Protein AF-E7BB48-F1 (afdb_monomer)

Organism: NCBI:txid518825

pLDDT: mean 98.23, std 1.51, range [81.25, 98.94]

Mean predicted aligned error: 3.23 Å

Sequence (334 aa):
YEGGTAPADNAFGVDLAEQQGADTPAWYAPSMYNIVRQDGRDVHIVIKPDQECSVNSGLGSVRGARIAEMSYSRQRNTQLQRLTDPLVWRYGQLQPTSWDDALDLVARVTSAVIAEQGEDGLFVSAFDHGGAGGGYENTWGTGKLYFGAMKVKNIRIHNRPAYNSEVHGSRDMGVGELNNCYEDAQLADTIVAVGTNALETQTNYFLNHWVPNLRGTSLDKKKAEFGNEPVAQGRVVIVDPRRTVTINACEIEAGKDNVLHLALNSGTDLALFNAWFTYAAEKGWIDKTFIGASTKDFDKAVAANKVSIAEAAKITGLSEADIVKAVTWIAEPK

Structure (mmCIF, N/CA/C/O backbone):
data_AF-E7BB48-F1
#
_entry.id   AF-E7BB48-F1
#
loop_
_atom_site.group_PDB
_atom_site.id
_atom_site.type_symbol
_atom_site.label_atom_id
_atom_site.label_alt_id
_atom_site.label_comp_id
_atom_site.label_asym_id
_atom_site.label_entity_id
_atom_site.label_seq_id
_atom_site.pdbx_PDB_ins_code
_atom_site.Cartn_x
_atom_site.Cartn_y
_atom_site.Cartn_z
_atom_site.occupancy
_atom_site.B_iso_or_equiv
_atom_site.auth_seq_id
_atom_site.auth_comp_id
_atom_site.auth_asym_id
_atom_site.auth_atom_id
_atom_site.pdbx_PDB_model_num
ATOM 1 N N . TYR A 1 1 ? 23.044 15.788 -26.529 1.00 81.25 1 TYR A N 1
ATOM 2 C CA . TYR A 1 1 ? 22.751 17.216 -26.320 1.00 81.25 1 TYR A CA 1
ATOM 3 C C . TYR A 1 1 ? 22.540 17.413 -24.837 1.00 81.25 1 TYR A C 1
ATOM 5 O O . TYR A 1 1 ? 21.905 16.557 -24.232 1.00 81.25 1 TYR A O 1
ATOM 13 N N . GLU A 1 2 ? 23.094 18.478 -24.273 1.00 91.25 2 GLU A N 1
ATOM 14 C CA . GLU A 1 2 ? 22.955 18.837 -22.859 1.00 91.25 2 GLU A CA 1
ATOM 15 C C . GLU A 1 2 ? 22.418 20.270 -22.785 1.00 91.25 2 GLU A C 1
ATOM 17 O O . GLU A 1 2 ? 22.705 21.072 -23.676 1.00 91.25 2 GLU A O 1
ATOM 22 N N . GLY A 1 3 ? 21.592 20.559 -21.777 1.00 95.44 3 GLY A N 1
ATOM 23 C CA . GLY A 1 3 ? 21.113 21.916 -21.511 1.00 95.44 3 GLY A CA 1
ATOM 24 C C . GLY A 1 3 ? 22.201 22.800 -20.892 1.00 95.44 3 GLY A C 1
ATOM 25 O O . GLY A 1 3 ? 23.233 22.303 -20.443 1.00 95.44 3 GLY A O 1
ATOM 26 N N . GLY A 1 4 ? 21.960 24.108 -20.867 1.00 97.06 4 GLY A N 1
ATOM 27 C CA . GLY A 1 4 ? 22.834 25.116 -20.262 1.00 97.06 4 GLY A CA 1
ATOM 28 C C . GLY A 1 4 ? 22.316 25.626 -18.916 1.00 97.06 4 GLY A C 1
ATOM 29 O O . GLY A 1 4 ? 21.226 25.269 -18.471 1.00 97.06 4 GLY A O 1
ATOM 30 N N . THR A 1 5 ? 23.095 26.485 -18.256 1.00 98.25 5 THR A N 1
ATOM 31 C CA . THR A 1 5 ? 22.690 27.087 -16.974 1.00 98.25 5 THR A CA 1
ATOM 32 C C . THR A 1 5 ? 21.690 28.228 -17.137 1.00 98.25 5 THR A C 1
ATOM 34 O O . THR A 1 5 ? 20.894 28.458 -16.234 1.00 98.25 5 THR A O 1
ATOM 37 N N . ALA A 1 6 ? 21.702 28.928 -18.274 1.00 97.94 6 ALA A N 1
ATOM 38 C CA . ALA A 1 6 ? 20.804 30.050 -18.518 1.00 97.94 6 ALA A CA 1
ATOM 39 C C . ALA A 1 6 ? 19.336 29.586 -18.638 1.00 97.94 6 ALA A C 1
ATOM 41 O O . ALA A 1 6 ? 19.095 28.500 -19.172 1.00 97.94 6 ALA A O 1
ATOM 42 N N . PRO A 1 7 ? 18.350 30.416 -18.236 1.00 97.88 7 PRO A N 1
ATOM 43 C CA . PRO A 1 7 ? 16.925 30.068 -18.283 1.00 97.88 7 PRO A CA 1
ATOM 44 C C . PRO A 1 7 ? 16.430 29.531 -19.630 1.00 97.88 7 PRO A C 1
ATOM 46 O O . PRO A 1 7 ? 15.619 28.613 -19.669 1.00 97.88 7 PRO A O 1
ATOM 49 N N . ALA A 1 8 ? 16.926 30.081 -20.741 1.00 97.62 8 ALA A N 1
ATOM 50 C CA . ALA A 1 8 ? 16.511 29.677 -22.084 1.00 97.62 8 ALA A CA 1
ATOM 51 C C . ALA A 1 8 ? 17.054 28.301 -22.514 1.00 97.62 8 ALA A C 1
ATOM 53 O O . ALA A 1 8 ? 16.539 27.714 -23.464 1.00 97.62 8 ALA A O 1
ATOM 54 N N . ASP A 1 9 ? 18.068 27.783 -21.816 1.00 97.62 9 ASP A N 1
ATOM 55 C CA . ASP A 1 9 ? 18.830 26.602 -22.225 1.00 97.62 9 ASP A CA 1
ATOM 56 C C . ASP A 1 9 ? 18.511 25.358 -21.379 1.00 97.62 9 ASP A C 1
ATOM 58 O O . ASP A 1 9 ? 19.172 24.327 -21.525 1.00 97.62 9 ASP A O 1
ATOM 62 N N . ASN A 1 10 ? 17.515 25.419 -20.487 1.00 97.88 10 ASN A N 1
ATOM 63 C CA . ASN A 1 10 ? 17.120 24.290 -19.646 1.00 97.88 10 ASN A CA 1
ATOM 64 C C . ASN A 1 10 ? 15.600 24.111 -19.541 1.00 97.88 10 ASN A C 1
ATOM 66 O O . ASN A 1 10 ? 14.815 25.025 -19.770 1.00 97.88 10 ASN A O 1
ATOM 70 N N . ALA A 1 11 ? 15.186 22.899 -19.163 1.00 95.69 11 ALA A N 1
ATOM 71 C CA . ALA A 1 11 ? 13.777 22.510 -19.097 1.00 95.69 11 ALA A CA 1
ATOM 72 C C . ALA A 1 11 ? 12.983 23.189 -17.966 1.00 95.69 11 ALA A C 1
ATOM 74 O O . ALA A 1 11 ? 11.759 23.088 -17.948 1.00 95.69 11 ALA A O 1
ATOM 75 N N . PHE A 1 12 ? 13.657 23.841 -17.016 1.00 96.81 12 PHE A N 1
ATOM 76 C CA . PHE A 1 12 ? 13.014 24.491 -15.875 1.00 96.81 12 PHE A CA 1
ATOM 77 C C . PHE A 1 12 ? 12.715 25.970 -16.132 1.00 96.81 12 PHE A C 1
ATOM 79 O O . PHE A 1 12 ? 11.879 26.537 -15.436 1.00 96.81 12 PHE A O 1
ATOM 86 N N . GLY A 1 13 ? 13.382 26.600 -17.106 1.00 97.38 13 GLY A N 1
ATOM 87 C CA . GLY A 1 13 ? 13.204 28.024 -17.383 1.00 97.38 13 GLY A CA 1
ATOM 88 C C . GLY A 1 13 ? 13.791 28.946 -16.307 1.00 97.38 13 GLY A C 1
ATOM 89 O O . GLY A 1 13 ? 13.300 30.061 -16.145 1.00 97.38 13 GLY A O 1
ATOM 90 N N . VAL A 1 14 ? 14.805 28.499 -15.553 1.00 97.81 14 VAL A N 1
ATOM 91 C CA . VAL A 1 14 ? 15.428 29.261 -14.446 1.00 97.81 14 VAL A CA 1
ATOM 92 C C . VAL A 1 14 ? 16.948 29.347 -14.588 1.00 97.81 14 VAL A C 1
ATOM 94 O O . VAL A 1 14 ? 17.536 28.585 -15.354 1.00 97.81 14 VAL A O 1
ATOM 97 N N . ASP A 1 15 ? 17.597 30.252 -13.851 1.00 98.00 15 ASP A N 1
ATOM 98 C CA . ASP A 1 15 ? 19.061 30.318 -13.801 1.00 98.00 15 ASP A CA 1
ATOM 99 C C . ASP A 1 15 ? 19.617 29.242 -12.853 1.00 98.00 15 ASP A C 1
ATOM 101 O O . ASP A 1 15 ? 19.467 29.318 -11.633 1.00 98.00 15 ASP A O 1
ATOM 105 N N . LEU A 1 16 ? 20.251 28.219 -13.428 1.00 98.38 16 LEU A N 1
ATOM 106 C CA . LEU A 1 16 ? 20.860 27.111 -12.688 1.00 98.38 16 LEU A CA 1
ATOM 107 C C . LEU A 1 16 ? 22.277 27.431 -12.183 1.00 98.38 16 LEU A C 1
ATOM 109 O O . LEU A 1 16 ? 22.878 26.589 -11.515 1.00 98.38 16 LEU A O 1
ATOM 113 N N . ALA A 1 17 ? 22.831 28.609 -12.496 1.00 98.00 17 ALA A N 1
ATOM 114 C CA . ALA A 1 17 ? 24.076 29.083 -11.888 1.00 98.00 17 ALA A CA 1
ATOM 115 C C . ALA A 1 17 ? 23.859 29.620 -10.461 1.00 98.00 17 ALA A C 1
ATOM 117 O O . ALA A 1 17 ? 24.821 29.754 -9.700 1.00 98.00 17 ALA A O 1
ATOM 118 N N . GLU A 1 18 ? 22.610 29.898 -10.083 1.00 98.00 18 GLU A N 1
ATOM 119 C CA . GLU A 1 18 ? 22.239 30.339 -8.743 1.00 98.00 18 GLU A CA 1
ATOM 120 C C . GLU A 1 18 ? 21.850 29.161 -7.839 1.00 98.00 18 GLU A C 1
ATOM 122 O O . GLU A 1 18 ? 21.265 28.160 -8.267 1.00 98.00 18 GLU A O 1
ATOM 127 N N . GLN A 1 19 ? 22.154 29.287 -6.545 1.00 98.00 19 GLN A N 1
ATOM 128 C CA . GLN A 1 19 ? 21.713 28.318 -5.546 1.00 98.00 19 GLN A CA 1
ATOM 129 C C . GLN A 1 19 ? 20.185 28.338 -5.444 1.00 98.00 19 GLN A C 1
ATOM 131 O O . GLN A 1 19 ? 19.578 29.370 -5.170 1.00 98.00 19 GLN A O 1
ATOM 136 N N . GLN A 1 20 ? 19.573 27.167 -5.592 1.00 97.88 20 GLN A N 1
ATOM 137 C CA . GLN A 1 20 ? 18.125 27.022 -5.513 1.00 97.88 20 GLN A CA 1
ATOM 138 C C . GLN A 1 20 ? 17.643 26.962 -4.054 1.00 97.88 20 GLN A C 1
ATOM 140 O O . GLN A 1 20 ? 18.353 26.458 -3.175 1.00 97.88 20 GLN A O 1
ATOM 145 N N . GLY A 1 21 ? 16.430 27.464 -3.807 1.00 97.31 21 GLY A N 1
ATOM 146 C CA . GLY A 1 21 ? 15.764 27.396 -2.502 1.00 97.31 21 GLY A CA 1
ATOM 147 C C . GLY A 1 21 ? 15.277 25.989 -2.132 1.00 97.31 21 GLY A C 1
ATOM 148 O O . GLY A 1 21 ? 15.364 25.052 -2.928 1.00 97.31 21 GLY A O 1
ATOM 149 N N . ALA A 1 22 ? 14.750 25.844 -0.912 1.00 97.25 22 ALA A N 1
ATOM 150 C CA . ALA A 1 22 ? 14.134 24.594 -0.462 1.00 97.25 22 ALA A CA 1
ATOM 151 C C . ALA A 1 22 ? 12.954 24.191 -1.366 1.00 97.25 22 ALA A C 1
ATOM 153 O O . ALA A 1 22 ? 12.264 25.054 -1.907 1.00 97.25 22 ALA A O 1
ATOM 154 N N . ASP A 1 23 ? 12.758 22.881 -1.535 1.00 94.38 23 ASP A N 1
ATOM 155 C CA . ASP A 1 23 ? 11.678 22.270 -2.327 1.00 94.38 23 ASP A CA 1
ATOM 156 C C . ASP A 1 23 ? 11.597 22.722 -3.800 1.00 94.38 23 ASP A C 1
ATOM 158 O O . ASP A 1 23 ? 10.562 22.587 -4.455 1.00 94.38 23 ASP A O 1
ATOM 162 N N . THR A 1 24 ? 12.708 23.219 -4.362 1.00 96.44 24 THR A N 1
ATOM 163 C CA . THR A 1 24 ? 12.751 23.665 -5.760 1.00 96.44 24 THR A CA 1
ATOM 164 C C . THR A 1 24 ? 12.388 22.541 -6.750 1.00 96.44 24 THR A C 1
ATOM 166 O O . THR A 1 24 ? 12.881 21.413 -6.641 1.00 96.44 24 THR A O 1
ATOM 169 N N . PRO A 1 25 ? 11.574 22.821 -7.786 1.00 95.62 25 PRO A N 1
ATOM 170 C CA . PRO A 1 25 ? 11.396 21.897 -8.902 1.00 95.62 25 PRO A CA 1
ATOM 171 C C . PRO A 1 25 ? 12.619 21.820 -9.826 1.00 95.62 25 PRO A C 1
ATOM 173 O O . PRO A 1 25 ? 12.736 20.846 -10.571 1.00 95.62 25 PRO A O 1
ATOM 176 N N . ALA A 1 26 ? 13.508 22.818 -9.788 1.00 97.50 26 ALA A N 1
ATOM 177 C CA . ALA A 1 26 ? 14.650 22.980 -10.687 1.00 97.50 26 ALA A CA 1
ATOM 178 C C . ALA A 1 26 ? 15.916 22.257 -10.194 1.00 97.50 26 ALA A C 1
ATOM 180 O O . ALA A 1 26 ? 17.037 22.745 -10.330 1.00 97.50 26 ALA A O 1
ATOM 181 N N . TRP A 1 27 ? 15.739 21.085 -9.587 1.00 98.06 27 TRP A N 1
ATOM 182 C CA . TRP A 1 27 ? 16.828 20.248 -9.099 1.00 98.06 27 TRP A CA 1
ATOM 183 C C . TRP A 1 27 ? 16.453 18.766 -9.159 1.00 98.06 27 TRP A C 1
ATOM 185 O O . TRP A 1 27 ? 15.278 18.390 -9.144 1.00 98.06 27 TRP A O 1
ATOM 195 N N . TYR A 1 28 ? 17.467 17.907 -9.219 1.00 98.38 28 TYR A N 1
ATOM 196 C CA . TYR A 1 28 ? 17.318 16.464 -9.083 1.00 98.38 28 TYR A CA 1
ATOM 197 C C . TYR A 1 28 ? 18.569 15.849 -8.451 1.00 98.38 28 TYR A C 1
ATOM 199 O O . TYR A 1 28 ? 19.694 16.295 -8.679 1.00 98.38 28 TYR A O 1
ATOM 207 N N . ALA A 1 29 ? 18.373 14.787 -7.670 1.00 98.50 29 ALA A N 1
ATOM 208 C CA . ALA A 1 29 ? 19.473 14.034 -7.078 1.00 98.50 29 ALA A CA 1
ATOM 209 C C . ALA A 1 29 ? 20.194 13.179 -8.140 1.00 98.50 29 ALA A C 1
ATOM 211 O O . ALA A 1 29 ? 19.564 12.765 -9.118 1.00 98.50 29 ALA A O 1
ATOM 212 N N . PRO A 1 30 ? 21.469 12.794 -7.935 1.00 98.75 30 PRO A N 1
ATOM 213 C CA . PRO A 1 30 ? 22.171 11.892 -8.853 1.00 98.75 30 PRO A CA 1
ATOM 214 C C . PRO A 1 30 ? 21.434 10.569 -9.124 1.00 98.75 30 PRO A C 1
ATOM 216 O O . PRO A 1 30 ? 21.471 10.069 -10.247 1.00 98.75 30 PRO A O 1
ATOM 219 N N . SER A 1 31 ? 20.711 10.035 -8.132 1.00 98.81 31 SER A N 1
ATOM 220 C CA . SER A 1 31 ? 19.924 8.799 -8.256 1.00 98.81 31 SER A CA 1
ATOM 221 C C . SER A 1 31 ? 18.728 8.920 -9.213 1.00 98.81 31 SER A C 1
ATOM 223 O O . SER A 1 31 ? 18.195 7.914 -9.689 1.00 98.81 31 SER A O 1
ATOM 225 N N . MET A 1 32 ? 18.302 10.152 -9.507 1.00 98.81 32 MET A N 1
ATOM 226 C CA . MET A 1 32 ? 17.227 10.463 -10.448 1.00 98.81 32 MET A CA 1
ATOM 227 C C . MET A 1 32 ? 17.726 10.553 -11.893 1.00 98.81 32 MET A C 1
ATOM 229 O O . MET A 1 32 ? 16.900 10.684 -12.788 1.00 98.81 32 MET A O 1
ATOM 233 N N . TYR A 1 33 ? 19.035 10.439 -12.144 1.00 98.81 33 TYR A N 1
ATOM 234 C CA . TYR A 1 33 ? 19.633 10.510 -13.477 1.00 98.81 33 TYR A CA 1
ATOM 235 C C . TYR A 1 33 ? 20.234 9.173 -13.935 1.00 98.81 33 TYR A C 1
ATOM 237 O O . TYR A 1 33 ? 20.907 8.471 -13.171 1.00 98.81 33 TYR A O 1
ATOM 245 N N . ASN A 1 34 ? 20.058 8.839 -15.219 1.00 98.75 34 ASN A N 1
ATOM 246 C CA . ASN A 1 34 ? 20.782 7.742 -15.863 1.00 98.75 34 ASN A CA 1
ATOM 247 C C . ASN A 1 34 ? 20.927 7.914 -17.387 1.00 98.75 34 ASN A C 1
ATOM 249 O O . ASN A 1 34 ? 20.405 8.861 -17.965 1.00 98.75 34 ASN A O 1
ATOM 253 N N . ILE A 1 35 ? 21.636 6.986 -18.039 1.00 98.56 35 ILE A N 1
ATOM 254 C CA . ILE A 1 35 ? 21.669 6.842 -19.501 1.00 98.56 35 ILE A CA 1
ATOM 255 C C . ILE A 1 35 ? 21.059 5.488 -19.849 1.00 98.56 35 ILE A C 1
ATOM 257 O O . ILE A 1 35 ? 21.556 4.463 -19.384 1.00 98.56 35 ILE A O 1
ATOM 261 N N . VAL A 1 36 ? 20.001 5.464 -20.651 1.00 98.50 36 VAL A N 1
ATOM 262 C CA . VAL A 1 36 ? 19.269 4.237 -21.011 1.00 98.50 36 VAL A CA 1
ATOM 263 C C . VAL A 1 36 ? 19.102 4.120 -22.521 1.00 98.50 36 VAL A C 1
ATOM 265 O O . VAL A 1 36 ? 19.367 5.065 -23.260 1.00 98.50 36 VAL A O 1
ATOM 268 N N . ARG A 1 37 ? 18.652 2.953 -22.990 1.00 98.00 37 ARG A N 1
ATOM 269 C CA . ARG A 1 37 ? 18.300 2.743 -24.397 1.00 98.00 37 ARG A CA 1
ATOM 270 C C . ARG A 1 37 ? 16.855 3.164 -24.657 1.00 98.00 37 ARG A C 1
ATOM 272 O O . ARG A 1 37 ? 15.949 2.645 -24.013 1.00 98.00 37 ARG A O 1
ATOM 279 N N . GLN A 1 38 ? 16.651 4.023 -25.647 1.00 98.00 38 GLN A N 1
ATOM 280 C CA . GLN A 1 38 ? 15.345 4.365 -26.210 1.00 98.00 38 GLN A CA 1
ATOM 281 C C . GLN A 1 38 ? 15.459 4.333 -27.736 1.00 98.00 38 GLN A C 1
ATOM 283 O O . GLN A 1 38 ? 16.380 4.925 -28.298 1.00 98.00 38 GLN A O 1
ATOM 288 N N . ASP A 1 39 ? 14.585 3.575 -28.400 1.00 97.31 39 ASP A N 1
ATOM 289 C CA . ASP A 1 39 ? 14.567 3.410 -29.864 1.00 97.31 39 ASP A CA 1
ATOM 290 C C . ASP A 1 39 ? 15.949 3.091 -30.467 1.00 97.31 39 ASP A C 1
ATOM 292 O O . ASP A 1 39 ? 16.391 3.654 -31.469 1.00 97.31 39 ASP A O 1
ATOM 296 N N . GLY A 1 40 ? 16.680 2.194 -29.795 1.00 96.06 40 GLY A N 1
ATOM 297 C CA . GLY A 1 40 ? 18.015 1.745 -30.196 1.00 96.06 40 GLY A CA 1
ATOM 298 C C . GLY A 1 40 ? 19.153 2.727 -29.900 1.00 96.06 40 GLY A C 1
ATOM 299 O O . GLY A 1 40 ? 20.312 2.372 -30.114 1.00 96.06 40 GLY A O 1
ATOM 300 N N . ARG A 1 41 ? 18.877 3.919 -29.366 1.00 97.69 41 ARG A N 1
ATOM 301 C CA . ARG A 1 41 ? 19.873 4.957 -29.059 1.00 97.69 41 ARG A CA 1
ATOM 302 C C . ARG A 1 41 ? 20.071 5.112 -27.562 1.00 97.69 41 ARG A C 1
ATOM 304 O O . ARG A 1 41 ? 19.169 4.830 -26.781 1.00 97.69 41 ARG A O 1
ATOM 311 N N . ASP A 1 42 ? 21.253 5.567 -27.176 1.00 98.25 42 ASP A N 1
ATOM 312 C CA . ASP A 1 42 ? 21.519 5.956 -25.797 1.00 98.25 42 ASP A CA 1
ATOM 313 C C . ASP A 1 42 ? 20.979 7.363 -25.552 1.00 98.25 42 ASP A C 1
ATOM 315 O O . ASP A 1 42 ? 21.290 8.291 -26.301 1.00 98.25 42 ASP A O 1
ATOM 319 N N . VAL A 1 43 ? 20.160 7.509 -24.515 1.00 98.19 43 VAL A N 1
ATOM 320 C CA . VAL A 1 43 ? 19.540 8.774 -24.126 1.00 98.19 43 VAL A CA 1
ATOM 321 C C . VAL A 1 43 ? 19.766 9.036 -22.646 1.00 98.19 43 VAL A C 1
ATOM 323 O O . VAL A 1 43 ? 19.729 8.124 -21.818 1.00 98.19 43 VAL A O 1
ATOM 326 N N . HIS A 1 44 ? 19.994 10.300 -22.316 1.00 98.38 44 HIS A N 1
ATOM 327 C CA . HIS A 1 44 ? 19.987 10.769 -20.940 1.00 98.38 44 HIS A CA 1
ATOM 328 C C . HIS A 1 44 ? 18.543 10.790 -20.441 1.00 98.38 44 HIS A C 1
ATOM 330 O O . HIS A 1 44 ? 17.652 11.256 -21.150 1.00 98.38 44 HIS A O 1
ATOM 336 N N . ILE A 1 45 ? 18.314 10.308 -19.225 1.00 98.19 45 ILE A N 1
ATOM 337 C CA . ILE A 1 45 ? 17.012 10.372 -18.567 1.00 98.19 45 ILE A CA 1
ATOM 338 C C . ILE A 1 45 ? 17.148 10.998 -17.189 1.00 98.19 45 ILE A C 1
ATOM 340 O O . ILE A 1 45 ? 18.109 10.734 -16.464 1.00 98.19 45 ILE A O 1
ATOM 344 N N . VAL A 1 46 ? 16.143 11.788 -16.823 1.00 98.56 46 VAL A N 1
ATOM 345 C CA . VAL A 1 46 ? 15.901 12.224 -15.451 1.00 98.56 46 VAL A CA 1
ATOM 346 C C . VAL A 1 46 ? 14.485 11.801 -15.080 1.00 98.56 46 VAL A C 1
ATOM 348 O O . VAL A 1 46 ? 13.532 12.164 -15.764 1.00 98.56 46 VAL A O 1
ATOM 351 N N . ILE A 1 47 ? 14.345 11.024 -14.008 1.00 98.69 47 ILE A N 1
ATOM 352 C CA . ILE A 1 47 ? 13.051 10.626 -13.444 1.00 98.69 47 ILE A CA 1
ATOM 353 C C . ILE A 1 47 ? 12.897 11.360 -12.118 1.00 98.69 47 ILE A C 1
ATOM 355 O O . ILE A 1 47 ? 13.447 10.939 -11.100 1.00 98.69 47 ILE A O 1
ATOM 359 N N . LYS A 1 48 ? 12.168 12.477 -12.147 1.00 98.06 48 LYS A N 1
ATOM 360 C CA . LYS A 1 48 ? 11.934 13.345 -10.989 1.00 98.06 48 LYS A CA 1
ATOM 361 C C . LYS A 1 48 ? 10.462 13.319 -10.565 1.00 98.06 48 LYS A C 1
ATOM 363 O O . LYS A 1 48 ? 9.603 13.100 -11.419 1.00 98.06 48 LYS A O 1
ATOM 368 N N . PRO A 1 49 ? 10.156 13.557 -9.280 1.00 98.38 49 PRO A N 1
ATOM 369 C CA . PRO A 1 49 ? 8.777 13.708 -8.841 1.00 98.38 49 PRO A CA 1
ATOM 370 C C . PRO A 1 49 ? 8.124 14.940 -9.481 1.00 98.38 49 PRO A C 1
ATOM 372 O O . PRO A 1 49 ? 8.784 15.954 -9.755 1.00 98.38 49 PRO A O 1
ATOM 375 N N . ASP A 1 50 ? 6.822 14.814 -9.715 1.00 98.44 50 ASP A N 1
ATOM 376 C CA . ASP A 1 50 ? 5.955 15.866 -10.234 1.00 98.44 50 ASP A CA 1
ATOM 377 C C . ASP A 1 50 ? 5.394 16.707 -9.079 1.00 98.44 50 ASP A C 1
ATOM 379 O O . ASP A 1 50 ? 4.910 16.144 -8.092 1.00 98.44 50 ASP A O 1
ATOM 383 N N . GLN A 1 51 ? 5.493 18.032 -9.207 1.00 97.06 51 GLN A N 1
ATOM 384 C CA . GLN A 1 51 ? 4.986 19.003 -8.231 1.00 97.06 51 GLN A CA 1
ATOM 385 C C . GLN A 1 51 ? 3.463 19.123 -8.284 1.00 97.06 51 GLN A C 1
ATOM 387 O O . GLN A 1 51 ? 2.831 19.303 -7.250 1.00 97.06 51 GLN A O 1
ATOM 392 N N . GLU A 1 52 ? 2.873 18.950 -9.468 1.00 97.88 52 GLU A N 1
ATOM 393 C CA . GLU A 1 52 ? 1.436 19.143 -9.687 1.00 97.88 52 GLU A CA 1
ATOM 394 C C . GLU A 1 52 ? 0.618 17.888 -9.341 1.00 97.88 52 GLU A C 1
ATOM 396 O O . GLU A 1 52 ? -0.613 17.909 -9.309 1.00 97.88 52 GLU A O 1
ATOM 401 N N . CYS A 1 53 ? 1.289 16.766 -9.064 1.00 98.56 53 CYS A N 1
ATOM 402 C CA . CYS A 1 53 ? 0.622 15.527 -8.697 1.00 98.56 53 CYS A CA 1
ATOM 403 C C . CYS A 1 53 ? 0.101 15.597 -7.256 1.00 98.56 53 CYS A C 1
ATOM 405 O O . CYS A 1 53 ? 0.874 15.580 -6.299 1.00 98.56 53 CYS A O 1
ATOM 407 N N . SER A 1 54 ? -1.223 15.576 -7.094 1.00 98.44 54 SER A N 1
ATOM 408 C CA . SER A 1 54 ? -1.907 15.695 -5.797 1.00 98.44 54 SER A CA 1
ATOM 409 C C . SER A 1 54 ? -1.574 14.596 -4.780 1.00 98.44 54 SER A C 1
ATOM 411 O O . SER A 1 54 ? -1.804 14.776 -3.586 1.00 98.44 54 SER A O 1
ATOM 413 N N . VAL A 1 55 ? -1.027 13.462 -5.228 1.00 98.62 55 VAL A N 1
ATOM 414 C CA . VAL A 1 55 ? -0.650 12.332 -4.362 1.00 98.62 55 VAL A CA 1
ATOM 415 C C . VAL A 1 55 ? 0.617 12.636 -3.563 1.00 98.62 55 VAL A C 1
ATOM 417 O O . VAL A 1 55 ? 0.736 12.247 -2.403 1.00 98.62 55 VAL A O 1
ATOM 420 N N . ASN A 1 56 ? 1.599 13.291 -4.181 1.00 98.50 56 ASN A N 1
ATOM 421 C CA . ASN A 1 56 ? 2.915 13.473 -3.577 1.00 98.50 56 ASN A CA 1
ATOM 422 C C . ASN A 1 56 ? 3.384 14.925 -3.527 1.00 98.50 56 ASN A C 1
ATOM 424 O O . ASN A 1 56 ? 4.343 15.166 -2.805 1.00 98.50 56 ASN A O 1
ATOM 428 N N . SER A 1 57 ? 2.771 15.851 -4.266 1.00 98.31 57 SER A N 1
ATOM 429 C CA . SER A 1 57 ? 3.110 17.281 -4.274 1.00 98.31 57 SER A CA 1
ATOM 430 C C . SER A 1 57 ? 4.624 17.520 -4.379 1.00 98.31 57 SER A C 1
ATOM 432 O O . SER A 1 57 ? 5.230 18.162 -3.526 1.00 98.31 57 SER A O 1
ATOM 434 N N . GLY A 1 58 ? 5.282 16.867 -5.343 1.00 98.25 58 GLY A N 1
ATOM 435 C CA . GLY A 1 58 ? 6.734 16.961 -5.534 1.00 98.25 58 GLY A CA 1
ATOM 436 C C . GLY A 1 58 ? 7.596 16.076 -4.632 1.00 98.25 58 GLY A C 1
ATOM 437 O O . GLY A 1 58 ? 8.788 15.924 -4.896 1.00 98.25 58 GLY A O 1
ATOM 438 N N . LEU A 1 59 ? 7.036 15.408 -3.621 1.00 98.69 59 LEU A N 1
ATOM 439 C CA . LEU A 1 59 ? 7.804 14.501 -2.767 1.00 98.69 59 LEU A CA 1
ATOM 440 C C . LEU A 1 59 ? 8.244 13.251 -3.538 1.00 98.69 59 LEU A C 1
ATOM 442 O O . LEU A 1 59 ? 7.446 12.587 -4.201 1.00 98.69 59 LEU A O 1
ATOM 446 N N . GLY A 1 60 ? 9.503 12.853 -3.365 1.00 98.50 60 GLY A N 1
ATOM 447 C CA . GLY A 1 60 ? 10.043 11.580 -3.841 1.00 98.50 60 GLY A CA 1
ATOM 448 C C . GLY A 1 60 ? 10.594 10.762 -2.678 1.00 98.50 60 GLY A C 1
ATOM 449 O O . GLY A 1 60 ? 11.590 11.147 -2.074 1.00 98.50 60 GLY A O 1
ATOM 450 N N . SER A 1 61 ? 9.984 9.613 -2.365 1.00 98.75 61 SER A N 1
ATOM 451 C CA . SER A 1 61 ? 10.552 8.715 -1.346 1.00 98.75 61 SER A CA 1
ATOM 452 C C . SER A 1 61 ? 11.922 8.179 -1.780 1.00 98.75 61 SER A C 1
ATOM 454 O O . SER A 1 61 ? 12.202 8.091 -2.977 1.00 98.75 61 SER A O 1
ATOM 456 N N . VAL A 1 62 ? 12.732 7.688 -0.835 1.00 98.62 62 VAL A N 1
ATOM 457 C CA . VAL A 1 62 ? 14.048 7.073 -1.124 1.00 98.62 62 VAL A CA 1
ATOM 458 C C . VAL A 1 62 ? 13.986 5.926 -2.149 1.00 98.62 62 VAL A C 1
ATOM 460 O O . VAL A 1 62 ? 14.968 5.625 -2.820 1.00 98.62 62 VAL A O 1
ATOM 463 N N . ARG A 1 63 ? 12.821 5.284 -2.302 1.00 98.69 63 ARG A N 1
ATOM 464 C CA . ARG A 1 63 ? 12.582 4.226 -3.295 1.00 98.69 63 ARG A CA 1
ATOM 465 C C . ARG A 1 63 ? 12.253 4.793 -4.675 1.00 98.69 63 ARG A C 1
ATOM 467 O O . ARG A 1 63 ? 12.794 4.313 -5.663 1.00 98.69 63 ARG A O 1
ATOM 474 N N . GLY A 1 64 ? 11.375 5.797 -4.736 1.00 98.44 64 GLY A N 1
ATOM 475 C CA . GLY A 1 64 ? 10.948 6.421 -5.994 1.00 98.44 64 GLY A CA 1
ATOM 476 C C . GLY A 1 64 ? 12.034 7.308 -6.608 1.00 98.44 64 GLY A C 1
ATOM 477 O O . GLY A 1 64 ? 12.277 7.255 -7.808 1.00 98.44 64 GLY A O 1
ATOM 478 N N . ALA A 1 65 ? 12.773 8.043 -5.776 1.00 98.62 65 ALA A N 1
ATOM 479 C CA . ALA A 1 65 ? 13.844 8.953 -6.188 1.00 98.62 65 ALA A CA 1
ATOM 480 C C . ALA A 1 65 ? 15.084 8.259 -6.792 1.00 98.62 65 ALA A C 1
ATOM 482 O O . ALA A 1 65 ? 16.033 8.931 -7.193 1.00 98.62 65 ALA A O 1
ATOM 483 N N . ARG A 1 66 ? 15.101 6.922 -6.853 1.00 98.69 66 ARG A N 1
ATOM 484 C CA . ARG A 1 66 ? 16.190 6.125 -7.439 1.00 98.69 66 ARG A CA 1
ATOM 485 C C . ARG A 1 66 ? 15.753 5.248 -8.612 1.00 98.69 66 ARG A C 1
ATOM 487 O O . ARG A 1 66 ? 16.491 4.351 -9.001 1.00 98.69 66 ARG A O 1
ATOM 494 N N . ILE A 1 67 ? 14.565 5.469 -9.186 1.00 98.81 67 ILE A N 1
ATOM 495 C CA . ILE A 1 67 ? 14.087 4.680 -10.339 1.00 98.81 67 ILE A CA 1
ATOM 496 C C . ILE A 1 67 ? 15.072 4.774 -11.516 1.00 98.81 67 ILE A C 1
ATOM 498 O O . ILE A 1 67 ? 15.366 3.759 -12.149 1.00 98.81 67 ILE A O 1
ATOM 502 N N . ALA A 1 68 ? 15.630 5.959 -11.787 1.00 98.81 68 ALA A N 1
ATOM 503 C CA . ALA A 1 68 ? 16.596 6.125 -12.870 1.00 98.81 68 ALA A CA 1
ATOM 504 C C . ALA A 1 68 ? 17.890 5.342 -12.602 1.00 98.81 68 ALA A C 1
ATOM 506 O O . ALA A 1 68 ? 18.308 4.556 -13.447 1.00 98.81 68 ALA A O 1
ATOM 507 N N . GLU A 1 69 ? 18.495 5.475 -11.420 1.00 98.75 69 GLU A N 1
ATOM 508 C CA . GLU A 1 69 ? 19.682 4.698 -11.027 1.00 98.75 69 GLU A CA 1
ATOM 509 C C . GLU A 1 69 ? 19.436 3.179 -11.052 1.00 98.75 69 GLU A C 1
ATOM 511 O O . GLU A 1 69 ? 20.304 2.406 -11.456 1.00 98.75 69 GLU A O 1
ATOM 516 N N . MET A 1 70 ? 18.224 2.747 -10.700 1.00 98.62 70 MET A N 1
ATOM 517 C CA . MET A 1 70 ? 17.793 1.347 -10.753 1.00 98.62 70 MET A CA 1
ATOM 518 C C . MET A 1 70 ? 17.315 0.903 -12.147 1.00 98.62 70 MET A C 1
ATOM 520 O O . MET A 1 70 ? 16.806 -0.208 -12.304 1.00 98.62 70 MET A O 1
ATOM 524 N N . SER A 1 71 ? 17.485 1.732 -13.176 1.00 98.75 71 SER A N 1
ATOM 525 C CA . SER A 1 71 ? 17.242 1.350 -14.569 1.00 98.75 71 SER A CA 1
ATOM 526 C C . SER A 1 71 ? 18.472 0.670 -15.181 1.00 98.75 71 SER A C 1
ATOM 528 O O . SER A 1 71 ? 19.609 0.875 -14.750 1.00 98.75 71 SER A O 1
ATOM 530 N N . TYR A 1 72 ? 18.250 -0.167 -16.197 1.00 98.56 72 TYR A N 1
ATOM 531 C CA . TYR A 1 72 ? 19.325 -0.858 -16.913 1.00 98.56 72 TYR A CA 1
ATOM 532 C C . TYR A 1 72 ? 20.187 0.128 -17.708 1.00 98.56 72 TYR A C 1
ATOM 534 O O . TYR A 1 72 ? 19.664 0.831 -18.573 1.00 98.56 72 TYR A O 1
ATOM 542 N N . SER A 1 73 ? 21.500 0.132 -17.476 1.00 98.62 73 SER A N 1
ATOM 543 C CA . SER A 1 73 ? 22.448 0.916 -18.272 1.00 98.62 73 SER A CA 1
ATOM 544 C C . SER A 1 73 ? 23.757 0.165 -18.468 1.00 98.62 73 SER A C 1
ATOM 546 O O . SER A 1 73 ? 24.421 -0.191 -17.496 1.00 98.62 73 SER A O 1
ATOM 548 N N . ARG A 1 74 ? 24.182 -0.015 -19.724 1.00 97.56 74 ARG A N 1
ATOM 549 C CA . ARG A 1 74 ? 25.545 -0.487 -20.029 1.00 97.56 74 ARG A CA 1
ATOM 550 C C . ARG A 1 74 ? 26.559 0.652 -19.959 1.00 97.56 74 ARG A C 1
ATOM 552 O O . ARG A 1 74 ? 27.693 0.447 -19.559 1.00 97.56 74 ARG A O 1
ATOM 559 N N . GLN A 1 75 ? 26.133 1.861 -20.303 1.00 98.06 75 GLN A N 1
ATOM 560 C CA . GLN A 1 75 ? 26.950 3.069 -20.353 1.00 98.06 75 GLN A CA 1
ATOM 561 C C . GLN A 1 75 ? 27.365 3.502 -18.950 1.00 98.06 75 GLN A C 1
ATOM 563 O O . GLN A 1 75 ? 28.483 3.966 -18.752 1.00 98.06 75 GLN A O 1
ATOM 568 N N . ARG A 1 76 ? 26.468 3.322 -17.974 1.00 98.06 76 ARG A N 1
ATOM 569 C CA . ARG A 1 76 ? 26.709 3.642 -16.562 1.00 98.06 76 ARG A CA 1
ATOM 570 C C . ARG A 1 76 ? 26.832 2.411 -15.663 1.00 98.06 76 ARG A C 1
ATOM 572 O O . ARG A 1 76 ? 26.956 2.566 -14.455 1.00 98.06 76 ARG A O 1
ATOM 579 N N . ASN A 1 77 ? 26.838 1.207 -16.239 1.00 98.50 77 ASN A N 1
ATOM 580 C CA . ASN A 1 77 ? 26.976 -0.074 -15.533 1.00 98.50 77 ASN A CA 1
ATOM 581 C C . ASN A 1 77 ? 25.962 -0.293 -14.390 1.00 98.50 77 ASN A C 1
ATOM 583 O O . ASN A 1 77 ? 26.285 -0.901 -13.371 1.00 98.50 77 ASN A O 1
ATOM 587 N N . THR A 1 78 ? 24.721 0.173 -14.550 1.00 98.69 78 THR A N 1
ATOM 588 C CA . THR A 1 78 ? 23.658 -0.017 -13.552 1.00 98.69 78 THR A CA 1
ATOM 589 C C . THR A 1 78 ? 22.782 -1.221 -13.895 1.00 98.69 78 THR A C 1
ATOM 591 O O . THR A 1 78 ? 22.369 -1.414 -15.040 1.00 98.69 78 THR A O 1
ATOM 594 N N . GLN A 1 79 ? 22.472 -2.034 -12.880 1.00 98.62 79 GLN A N 1
ATOM 595 C CA . GLN A 1 79 ? 21.582 -3.202 -12.977 1.00 98.62 79 GLN A CA 1
ATOM 596 C C . GLN A 1 79 ? 21.967 -4.234 -14.053 1.00 98.62 79 GLN A C 1
ATOM 598 O O . GLN A 1 79 ? 21.095 -4.841 -14.677 1.00 98.62 79 GLN A O 1
ATOM 603 N N . LEU A 1 80 ? 23.268 -4.491 -14.239 1.00 98.50 80 LEU A N 1
ATOM 604 C CA . LEU A 1 80 ? 23.770 -5.484 -15.207 1.00 98.50 80 LEU A CA 1
ATOM 605 C C . LEU A 1 80 ? 23.306 -6.925 -14.926 1.00 98.50 80 LEU A C 1
ATOM 607 O O . LEU A 1 80 ? 23.376 -7.770 -15.807 1.00 98.50 80 LEU A O 1
ATOM 611 N N . GLN A 1 81 ? 22.783 -7.182 -13.726 1.00 98.56 81 GLN A N 1
ATOM 612 C CA . GLN A 1 81 ? 22.148 -8.442 -13.333 1.00 98.56 81 GLN A CA 1
ATOM 613 C C . GLN A 1 81 ? 20.798 -8.720 -14.019 1.00 98.56 81 GLN A C 1
ATOM 615 O O . GLN A 1 81 ? 20.261 -9.816 -13.876 1.00 98.56 81 GLN A O 1
ATOM 620 N N . ARG A 1 82 ? 20.198 -7.743 -14.716 1.00 98.56 82 ARG A N 1
ATOM 621 C CA . ARG A 1 82 ? 18.931 -7.964 -15.427 1.00 98.56 82 ARG A CA 1
ATOM 622 C C . ARG A 1 82 ? 19.095 -9.031 -16.507 1.00 98.56 82 ARG A C 1
ATOM 624 O O . ARG A 1 82 ? 20.019 -8.960 -17.310 1.00 98.56 82 ARG A O 1
ATOM 631 N N . LEU A 1 83 ? 18.146 -9.964 -16.552 1.00 98.44 83 LEU A N 1
ATOM 632 C CA . LEU A 1 83 ? 18.087 -10.995 -17.586 1.00 98.44 83 LEU A CA 1
ATOM 633 C C . LEU A 1 83 ? 17.943 -10.353 -18.973 1.00 98.44 83 LEU A C 1
ATOM 635 O O . LEU A 1 83 ? 17.089 -9.485 -19.171 1.00 98.44 83 LEU A O 1
ATOM 639 N N . THR A 1 84 ? 18.784 -10.783 -19.912 1.00 97.81 84 THR A N 1
ATOM 640 C CA . THR A 1 84 ? 18.793 -10.318 -21.309 1.00 97.81 84 THR A CA 1
ATOM 641 C C . THR A 1 84 ? 18.324 -11.380 -22.292 1.00 97.81 84 THR A C 1
ATOM 643 O O . THR A 1 84 ? 17.778 -11.033 -23.335 1.00 97.81 84 THR A O 1
ATOM 646 N N . ASP A 1 85 ? 18.495 -12.654 -21.942 1.00 98.50 85 ASP A N 1
ATOM 647 C CA . ASP A 1 85 ? 18.253 -13.799 -22.813 1.00 98.50 85 ASP A CA 1
ATOM 648 C C . ASP A 1 85 ? 17.468 -14.876 -22.047 1.00 98.50 85 ASP A C 1
ATOM 650 O O . ASP A 1 85 ? 17.680 -15.041 -20.837 1.00 98.50 85 ASP A O 1
ATOM 654 N N . PRO A 1 86 ? 16.586 -15.639 -22.715 1.00 98.75 86 PRO A N 1
ATOM 655 C CA . PRO A 1 86 ? 16.046 -16.873 -22.161 1.00 98.75 86 PRO A CA 1
ATOM 656 C C . PRO A 1 86 ? 17.169 -17.826 -21.743 1.00 98.75 86 PRO A C 1
ATOM 658 O O . PRO A 1 86 ? 18.142 -18.007 -22.475 1.00 98.75 86 PRO A O 1
ATOM 661 N N . LEU A 1 87 ? 17.021 -18.462 -20.581 1.00 98.81 87 LEU A N 1
ATOM 662 C CA . LEU A 1 87 ? 17.985 -19.425 -20.053 1.00 98.81 87 LEU A CA 1
ATOM 663 C C . LEU A 1 87 ? 17.335 -20.806 -19.932 1.00 98.81 87 LE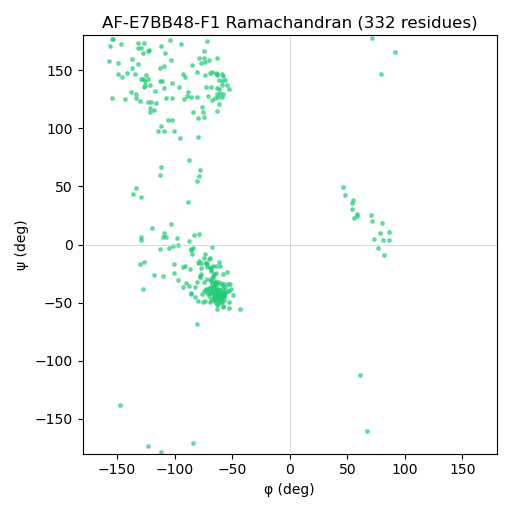U A C 1
ATOM 665 O O . LEU A 1 87 ? 16.255 -20.934 -19.360 1.00 98.81 87 LEU A O 1
ATOM 669 N N . VAL A 1 88 ? 18.019 -21.843 -20.415 1.00 98.81 88 VAL A N 1
ATOM 670 C CA . VAL A 1 88 ? 17.601 -23.248 -20.282 1.00 98.81 88 VAL A CA 1
ATOM 671 C C . VAL A 1 88 ? 18.688 -24.035 -19.558 1.00 98.81 88 VAL A C 1
ATOM 673 O O . VAL A 1 88 ? 19.875 -23.873 -19.845 1.00 98.81 88 VAL A O 1
ATOM 676 N N . TRP A 1 89 ? 18.294 -24.904 -18.625 1.00 98.69 89 TRP A N 1
ATOM 677 C CA . TRP A 1 89 ? 19.222 -25.828 -17.975 1.00 98.69 89 TRP A CA 1
ATOM 678 C C . TRP A 1 89 ? 19.593 -26.968 -18.926 1.00 98.69 89 TRP A C 1
ATOM 680 O O . TRP A 1 89 ? 18.769 -27.829 -19.232 1.00 98.69 89 TRP A O 1
ATOM 690 N N . ARG A 1 90 ? 20.842 -26.980 -19.397 1.00 98.06 90 ARG A N 1
ATOM 691 C CA . ARG A 1 90 ? 21.398 -28.023 -20.271 1.00 98.06 90 ARG A CA 1
ATOM 692 C C . ARG A 1 90 ? 22.918 -28.060 -20.160 1.00 98.06 90 ARG A C 1
ATOM 694 O O . ARG A 1 90 ? 23.541 -27.085 -19.759 1.00 98.06 90 ARG A O 1
ATOM 701 N N . TYR A 1 91 ? 23.524 -29.195 -20.503 1.00 97.94 91 TYR A N 1
ATOM 702 C CA . TYR A 1 91 ? 24.986 -29.371 -20.450 1.00 97.94 91 TYR A CA 1
ATOM 703 C C . TYR A 1 91 ? 25.601 -29.047 -19.069 1.00 97.94 91 TYR A C 1
ATOM 705 O O . TYR A 1 91 ? 26.735 -28.590 -18.978 1.00 97.94 91 TYR A O 1
ATOM 713 N N . GLY A 1 92 ? 24.838 -29.269 -17.992 1.00 98.50 92 GLY A N 1
ATOM 714 C CA . GLY A 1 92 ? 25.278 -29.061 -16.608 1.00 98.50 92 GLY A CA 1
ATOM 715 C C . GLY A 1 92 ? 25.120 -27.641 -16.048 1.00 98.50 92 GLY A C 1
ATOM 716 O O . GLY A 1 92 ? 25.543 -27.420 -14.918 1.00 98.50 92 GLY A O 1
ATOM 717 N N . GLN A 1 93 ? 24.530 -26.689 -16.784 1.00 98.50 93 GLN A N 1
ATOM 718 C CA . GLN A 1 93 ? 24.343 -25.305 -16.316 1.00 98.50 93 GLN A CA 1
ATOM 719 C C . GLN A 1 93 ? 23.181 -24.579 -17.023 1.00 98.50 93 GLN A C 1
ATOM 721 O O . GLN A 1 93 ? 22.629 -25.069 -18.008 1.00 98.50 93 GLN A O 1
ATOM 726 N N . LEU A 1 94 ? 22.805 -23.385 -16.547 1.00 98.69 94 LEU A N 1
ATOM 727 C CA . LEU A 1 94 ? 21.912 -22.487 -17.294 1.00 98.69 94 LEU A CA 1
ATOM 728 C C . LEU A 1 94 ? 22.657 -21.908 -18.498 1.00 98.69 94 LEU A C 1
ATOM 730 O O . LEU A 1 94 ? 23.749 -21.361 -18.346 1.00 98.69 94 LEU A O 1
ATOM 734 N N . GLN A 1 95 ? 22.076 -22.030 -19.688 1.00 98.62 95 GLN A N 1
ATOM 735 C CA . GLN A 1 95 ? 22.658 -21.542 -20.936 1.00 98.62 95 GLN A CA 1
ATOM 736 C C . GLN A 1 95 ? 21.686 -20.626 -21.678 1.00 98.62 95 GLN A C 1
ATOM 738 O O .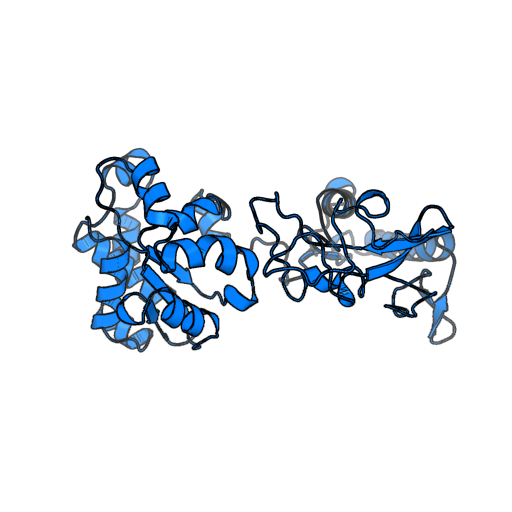 GLN A 1 95 ? 20.503 -20.967 -21.763 1.00 98.62 95 GLN A O 1
ATOM 743 N N . PRO A 1 96 ? 22.171 -19.503 -22.239 1.00 98.69 96 PRO A N 1
ATOM 744 C CA . PRO A 1 96 ? 21.350 -18.638 -23.069 1.00 98.69 96 PRO A CA 1
ATOM 745 C C . PRO A 1 96 ? 20.882 -19.370 -24.327 1.00 98.69 96 PRO A C 1
ATOM 747 O O . PRO A 1 96 ? 21.578 -20.242 -24.865 1.00 98.69 96 PRO A O 1
ATOM 750 N N . THR A 1 97 ? 19.682 -19.030 -24.781 1.00 98.69 97 THR A N 1
A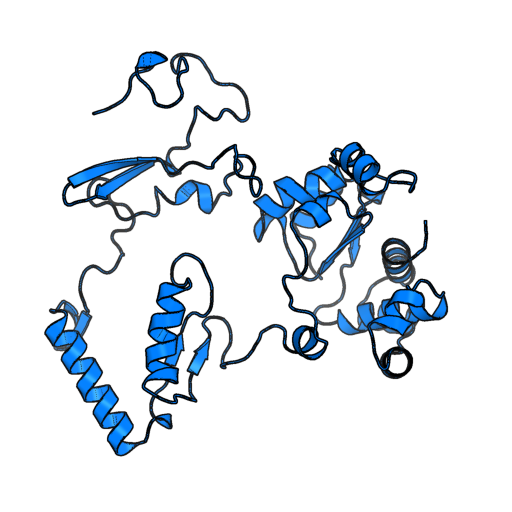TOM 751 C CA . THR A 1 97 ? 19.091 -19.582 -26.000 1.00 98.69 97 THR A CA 1
ATOM 752 C C . THR A 1 97 ? 18.081 -18.620 -26.630 1.00 98.69 97 THR A C 1
ATOM 754 O O . THR A 1 97 ? 17.833 -17.538 -26.100 1.00 98.69 97 THR A O 1
ATOM 757 N N . SER A 1 98 ? 17.520 -18.982 -27.785 1.00 98.81 98 SER A N 1
ATOM 758 C CA . SER A 1 98 ? 16.491 -18.181 -28.453 1.00 98.81 98 SER A CA 1
ATOM 759 C C . SER A 1 98 ? 15.131 -18.291 -27.756 1.00 98.81 98 SER A C 1
ATOM 761 O O . SER A 1 98 ? 14.851 -19.245 -27.029 1.00 98.81 98 SER A O 1
ATOM 763 N N . TRP A 1 99 ? 14.248 -17.325 -28.018 1.00 98.81 99 TRP A N 1
ATOM 764 C CA . TRP A 1 99 ? 12.860 -17.395 -27.557 1.00 98.81 99 TRP A CA 1
ATOM 765 C C . TRP A 1 99 ? 12.133 -18.633 -28.084 1.00 98.81 99 TRP A C 1
ATOM 767 O O . TRP A 1 99 ? 11.455 -19.291 -27.303 1.00 98.81 99 TRP A O 1
ATOM 777 N N . ASP A 1 100 ? 12.323 -18.985 -29.358 1.00 98.88 100 ASP A N 1
ATOM 778 C CA . ASP A 1 100 ? 11.675 -20.156 -29.957 1.00 98.88 100 ASP A CA 1
ATOM 779 C C . ASP A 1 100 ? 12.081 -21.461 -29.255 1.00 98.88 100 ASP A C 1
ATOM 781 O O . ASP A 1 100 ? 11.215 -22.267 -28.931 1.00 98.88 100 ASP A O 1
ATOM 785 N N . ASP A 1 101 ? 13.373 -21.646 -28.949 1.00 98.75 101 ASP A N 1
ATOM 786 C CA . ASP A 1 101 ? 13.872 -22.836 -28.238 1.00 98.75 101 ASP A CA 1
ATOM 787 C C . ASP A 1 101 ? 13.322 -22.906 -26.804 1.00 98.75 101 ASP A C 1
ATOM 789 O O . ASP A 1 101 ? 12.801 -23.933 -26.367 1.00 98.75 101 ASP A O 1
ATOM 793 N N . ALA A 1 102 ? 13.382 -21.790 -26.069 1.00 98.81 102 ALA A N 1
ATOM 794 C CA . ALA A 1 102 ? 12.899 -21.741 -24.692 1.00 98.81 102 ALA A CA 1
ATOM 795 C C . ALA A 1 102 ? 11.380 -21.971 -24.594 1.00 98.81 102 ALA A C 1
ATOM 797 O O . ALA A 1 102 ? 10.922 -22.726 -23.734 1.00 98.81 102 ALA A O 1
ATOM 798 N N . LEU A 1 103 ? 10.597 -21.335 -25.470 1.00 98.81 103 LEU A N 1
ATOM 799 C CA . LEU A 1 103 ? 9.139 -21.449 -25.467 1.00 98.81 103 LEU A CA 1
ATOM 800 C C . LEU A 1 103 ? 8.664 -22.816 -25.967 1.00 98.81 103 LEU A C 1
ATOM 802 O O . LEU A 1 103 ? 7.728 -23.356 -25.380 1.00 98.81 103 LEU A O 1
ATOM 806 N N . ASP A 1 104 ? 9.308 -23.404 -26.984 1.00 98.88 104 ASP A N 1
ATOM 807 C CA . ASP A 1 104 ? 8.988 -24.762 -27.451 1.00 98.88 104 ASP A CA 1
ATOM 808 C C . ASP A 1 104 ? 9.187 -25.787 -26.328 1.00 98.88 104 ASP A C 1
ATOM 810 O O . ASP A 1 104 ? 8.291 -26.592 -26.058 1.00 98.88 104 ASP A O 1
ATOM 814 N N . LEU A 1 105 ? 10.308 -25.705 -25.600 1.00 98.88 105 LEU A N 1
ATOM 815 C CA . LEU A 1 105 ? 10.571 -26.593 -24.470 1.00 98.88 105 LEU A CA 1
ATOM 816 C C . LEU A 1 105 ? 9.508 -26.450 -23.370 1.00 98.88 105 LEU A C 1
ATOM 818 O O . LEU A 1 105 ? 8.943 -27.455 -22.926 1.00 98.88 105 LEU A O 1
ATOM 822 N N . VAL A 1 106 ? 9.209 -25.216 -22.944 1.00 98.81 106 VAL A N 1
ATOM 823 C CA . VAL A 1 106 ? 8.193 -24.948 -21.911 1.00 98.81 106 VAL A CA 1
ATOM 824 C C . VAL A 1 106 ? 6.823 -25.463 -22.351 1.00 98.81 106 VAL A C 1
ATOM 826 O O . VAL A 1 106 ? 6.150 -26.143 -21.573 1.00 98.81 106 VAL A O 1
ATOM 829 N N . ALA A 1 107 ? 6.417 -25.194 -23.594 1.00 98.88 107 ALA A N 1
ATOM 830 C CA . ALA A 1 107 ? 5.124 -25.610 -24.123 1.00 98.88 107 ALA A CA 1
ATOM 831 C C . ALA A 1 107 ? 4.995 -27.136 -24.195 1.00 98.88 107 ALA A C 1
ATOM 833 O O . ALA A 1 107 ? 3.971 -27.677 -23.772 1.00 98.88 107 ALA A O 1
ATOM 834 N N . ARG A 1 108 ? 6.026 -27.848 -24.674 1.00 98.88 108 ARG A N 1
ATOM 835 C CA . ARG A 1 108 ? 6.004 -29.316 -24.776 1.00 98.88 108 ARG A CA 1
ATOM 836 C C . ARG A 1 108 ? 5.920 -29.990 -23.416 1.00 98.88 108 ARG A C 1
ATOM 838 O O . ARG A 1 108 ? 5.075 -30.862 -23.237 1.00 98.88 108 ARG A O 1
ATOM 845 N N . VAL A 1 109 ? 6.754 -29.578 -22.460 1.00 98.81 109 VAL A N 1
ATOM 846 C CA . VAL A 1 109 ? 6.748 -30.163 -21.110 1.00 98.81 109 VAL A CA 1
ATOM 847 C C . VAL A 1 109 ? 5.423 -29.874 -20.412 1.00 98.81 109 VAL A C 1
ATOM 849 O O . VAL A 1 109 ? 4.793 -30.795 -19.899 1.00 98.81 109 VAL A O 1
ATOM 852 N N . THR A 1 110 ? 4.955 -28.624 -20.454 1.00 98.81 110 THR A N 1
ATOM 853 C CA . THR A 1 110 ? 3.682 -28.231 -19.831 1.00 98.81 110 THR A CA 1
ATOM 854 C C . THR A 1 110 ? 2.510 -29.004 -20.435 1.00 98.81 110 THR A C 1
ATOM 856 O O . THR A 1 110 ? 1.692 -29.553 -19.702 1.00 98.81 110 THR A O 1
ATOM 859 N N . SER A 1 111 ? 2.458 -29.126 -21.766 1.00 98.69 111 SER A N 1
ATOM 860 C CA . SER A 1 111 ? 1.398 -29.873 -22.456 1.00 98.69 111 SER A CA 1
ATOM 861 C C . SER A 1 111 ? 1.434 -31.366 -22.133 1.00 98.69 111 SER A C 1
ATOM 863 O O . SER A 1 111 ? 0.381 -31.965 -21.939 1.00 98.69 111 SER A O 1
ATOM 865 N N . ALA A 1 112 ? 2.625 -31.968 -22.047 1.00 98.75 112 ALA A N 1
ATOM 866 C CA . ALA A 1 112 ? 2.775 -33.373 -21.675 1.00 98.75 112 ALA A CA 1
ATOM 867 C C . ALA A 1 112 ? 2.297 -33.634 -20.237 1.00 98.75 112 ALA A C 1
ATOM 869 O O . ALA A 1 112 ? 1.530 -34.568 -20.016 1.00 98.75 112 ALA A O 1
ATOM 870 N N . VAL A 1 113 ? 2.669 -32.767 -19.286 1.00 98.69 113 VAL A N 1
ATOM 871 C CA . VAL A 1 113 ? 2.196 -32.844 -17.893 1.00 98.69 113 VAL A CA 1
ATOM 872 C C . VAL A 1 113 ? 0.675 -32.736 -17.830 1.00 98.69 113 VAL A C 1
ATOM 874 O O . VAL A 1 113 ? 0.040 -33.547 -17.168 1.00 98.69 113 VAL A O 1
ATOM 877 N N . ILE A 1 114 ? 0.076 -31.787 -18.553 1.00 98.56 114 ILE A N 1
ATOM 878 C CA . ILE A 1 114 ? -1.385 -31.624 -18.581 1.00 98.56 114 ILE A CA 1
ATOM 879 C C . ILE A 1 114 ? -2.070 -32.840 -19.217 1.00 98.56 114 ILE A C 1
ATOM 881 O O . ILE A 1 114 ? -3.111 -33.274 -18.733 1.00 98.56 114 ILE A O 1
ATOM 885 N N . ALA A 1 115 ? -1.504 -33.408 -20.284 1.00 98.50 115 ALA A N 1
ATOM 886 C CA . ALA A 1 115 ? -2.068 -34.585 -20.941 1.00 98.50 115 ALA A CA 1
ATOM 887 C C . ALA A 1 115 ? -2.042 -35.832 -20.039 1.00 98.50 115 ALA A C 1
ATOM 889 O O . ALA A 1 115 ? -2.967 -36.640 -20.092 1.00 98.50 115 ALA A O 1
ATOM 890 N N . GLU A 1 116 ? -1.003 -35.986 -19.216 1.00 98.62 116 GLU A N 1
ATOM 891 C CA . GLU A 1 116 ? -0.830 -37.136 -18.321 1.00 98.62 116 GLU A CA 1
ATOM 892 C C . GLU A 1 116 ? -1.550 -36.964 -16.973 1.00 98.62 116 GLU A C 1
ATOM 894 O O . GLU A 1 116 ? -2.170 -37.903 -16.476 1.00 98.62 116 GLU A O 1
ATOM 899 N N . GLN A 1 117 ? -1.478 -35.772 -16.375 1.00 98.38 117 GLN A N 1
ATOM 900 C CA . GLN A 1 117 ? -1.883 -35.506 -14.986 1.00 98.38 117 GLN A CA 1
ATOM 901 C C . GLN A 1 117 ? -3.115 -34.594 -14.878 1.00 98.38 117 GLN A C 1
ATOM 903 O O . GLN A 1 117 ? -3.603 -34.332 -13.778 1.00 98.38 117 GLN A O 1
ATOM 908 N N . GLY A 1 118 ? -3.628 -34.095 -16.006 1.00 98.44 118 GLY A N 1
ATOM 909 C CA . GLY A 1 118 ? -4.616 -33.021 -16.036 1.00 98.44 118 GLY A CA 1
ATOM 910 C C . GLY A 1 118 ? -4.017 -31.663 -15.655 1.00 98.44 118 GLY A C 1
ATOM 911 O O . GLY A 1 118 ? -2.847 -31.541 -15.291 1.00 98.44 118 GLY A O 1
ATOM 912 N N . GLU A 1 119 ? -4.837 -30.610 -15.703 1.00 98.50 119 GLU A N 1
ATOM 913 C CA . GLU A 1 119 ? -4.397 -29.256 -15.325 1.00 98.50 119 GLU A CA 1
ATOM 914 C C . GLU A 1 119 ? -4.012 -29.133 -13.842 1.00 98.50 119 GLU A C 1
ATOM 916 O O . GLU A 1 119 ? -3.268 -28.225 -13.480 1.00 98.50 119 GLU A O 1
ATOM 921 N N . ASP A 1 120 ? -4.450 -30.066 -12.992 1.00 98.44 120 ASP A N 1
ATOM 922 C CA . ASP A 1 120 ? -4.059 -30.119 -11.579 1.00 98.44 120 ASP A CA 1
ATOM 923 C C . ASP A 1 120 ? -2.573 -30.483 -11.394 1.00 98.44 120 ASP A C 1
ATOM 925 O O . ASP A 1 120 ? -1.995 -30.163 -10.356 1.00 98.44 120 ASP A O 1
ATOM 929 N N . GLY A 1 121 ? -1.925 -31.082 -12.401 1.00 98.12 121 GLY A N 1
ATOM 930 C CA . GLY A 1 121 ? -0.473 -31.286 -12.414 1.00 98.12 121 GLY A CA 1
ATOM 931 C C . GLY A 1 121 ? 0.333 -29.999 -12.641 1.00 98.12 121 GLY A C 1
ATOM 932 O O . GLY A 1 121 ? 1.535 -29.971 -12.371 1.00 98.12 121 GLY A O 1
ATOM 933 N N . LEU A 1 122 ? -0.303 -28.917 -13.114 1.00 98.69 122 LEU A N 1
ATOM 934 C CA . LEU A 1 122 ? 0.344 -27.625 -13.338 1.00 98.69 122 LEU A CA 1
ATOM 935 C C . LEU A 1 122 ? 0.233 -26.728 -12.099 1.00 98.69 122 LEU A C 1
ATOM 937 O O . LEU A 1 122 ? -0.861 -26.399 -11.642 1.00 98.69 122 LEU A O 1
ATOM 941 N N . PHE A 1 123 ? 1.381 -26.254 -11.613 1.00 98.69 123 PHE A N 1
ATOM 942 C CA . PHE A 1 123 ? 1.470 -25.317 -10.496 1.00 98.69 123 PHE A CA 1
ATOM 943 C C . PHE A 1 123 ? 1.914 -23.938 -10.970 1.00 98.69 123 PHE A C 1
ATOM 945 O O . PHE A 1 123 ? 2.887 -23.808 -11.712 1.00 98.69 123 PHE A O 1
ATOM 952 N N . VAL A 1 124 ? 1.234 -22.896 -10.490 1.00 98.88 124 VAL A N 1
ATOM 953 C CA . VAL A 1 124 ? 1.526 -21.506 -10.864 1.00 98.88 124 VAL A CA 1
ATOM 954 C C . VAL A 1 124 ? 1.732 -20.655 -9.614 1.00 98.88 124 VAL A C 1
ATOM 956 O O . VAL A 1 124 ? 0.967 -20.723 -8.657 1.00 98.88 124 VAL A O 1
ATOM 959 N N . SER A 1 125 ? 2.767 -19.818 -9.622 1.00 98.81 125 SER A N 1
ATOM 960 C CA . SER A 1 125 ? 2.940 -18.721 -8.663 1.00 98.81 125 SER A CA 1
ATOM 961 C C . SER A 1 125 ? 3.022 -17.423 -9.449 1.00 98.81 125 SER A C 1
ATOM 963 O O . SER A 1 125 ? 3.928 -17.266 -10.265 1.00 98.81 125 SER A O 1
ATOM 965 N N . ALA A 1 126 ? 2.071 -16.517 -9.236 1.00 98.69 126 ALA A N 1
ATOM 966 C CA . ALA A 1 126 ? 1.963 -15.292 -10.022 1.00 98.69 126 ALA A CA 1
ATOM 967 C C . ALA A 1 126 ? 1.793 -14.050 -9.141 1.00 98.69 126 ALA A C 1
ATOM 969 O O . ALA A 1 126 ? 1.304 -14.112 -8.012 1.00 98.69 126 ALA A O 1
ATOM 970 N N . PHE A 1 127 ? 2.193 -12.905 -9.683 1.00 98.75 127 PHE A N 1
ATOM 971 C CA . PHE A 1 127 ? 1.799 -11.601 -9.163 1.00 98.75 127 PHE A CA 1
ATOM 972 C C . PHE A 1 127 ? 0.304 -11.359 -9.423 1.00 98.75 127 PHE A C 1
ATOM 974 O O . PHE A 1 127 ? -0.243 -11.799 -10.433 1.00 98.75 127 PHE A O 1
ATOM 981 N N . ASP A 1 128 ? -0.345 -10.626 -8.522 1.00 98.69 128 ASP A N 1
ATOM 982 C CA . ASP A 1 128 ? -1.723 -10.129 -8.660 1.00 98.69 128 ASP A CA 1
ATOM 983 C C . ASP A 1 128 ? -1.819 -8.615 -8.388 1.00 98.69 128 ASP A C 1
ATOM 985 O O . ASP A 1 128 ? -2.910 -8.053 -8.340 1.00 98.69 128 ASP A O 1
ATOM 989 N N . HIS A 1 129 ? -0.672 -7.955 -8.206 1.00 98.69 129 HIS A N 1
ATOM 990 C CA . HIS A 1 129 ? -0.564 -6.552 -7.819 1.00 98.69 129 HIS A CA 1
ATOM 991 C C . HIS A 1 129 ? -0.417 -5.607 -9.029 1.00 98.69 129 HIS A C 1
ATOM 993 O O . HIS A 1 129 ? -0.235 -6.028 -10.174 1.00 98.69 129 HIS A O 1
ATOM 999 N N . GLY A 1 130 ? -0.473 -4.296 -8.771 1.00 98.06 130 GLY A N 1
ATOM 1000 C CA . GLY A 1 130 ? -0.185 -3.236 -9.749 1.00 98.06 130 GLY A CA 1
ATOM 1001 C C . GLY A 1 130 ? 1.310 -2.904 -9.886 1.00 98.06 130 GLY A C 1
ATOM 1002 O O . GLY A 1 130 ? 2.16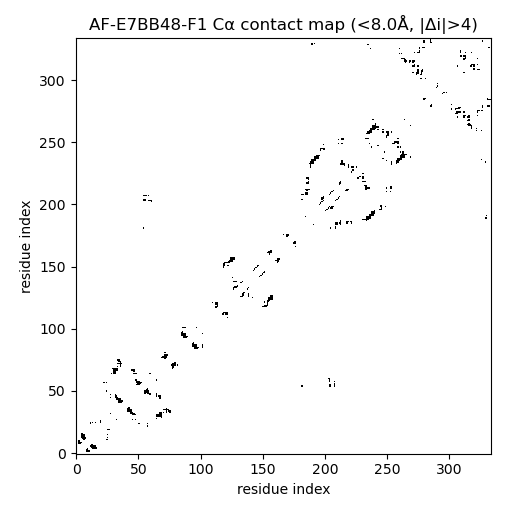3 -3.566 -9.305 1.00 98.06 130 GLY A O 1
ATOM 1003 N N . GLY A 1 131 ? 1.648 -1.837 -10.613 1.00 97.88 131 GLY A N 1
ATOM 1004 C CA . GLY A 1 131 ? 3.024 -1.325 -10.695 1.00 97.88 131 GLY A CA 1
ATOM 1005 C C . GLY A 1 131 ? 4.021 -2.249 -11.412 1.00 97.88 131 GLY A C 1
ATOM 1006 O O . GLY A 1 131 ? 3.646 -3.116 -12.201 1.00 97.88 131 GLY A O 1
ATOM 1007 N N . ALA A 1 132 ? 5.319 -2.040 -11.165 1.00 97.94 132 ALA A N 1
ATOM 1008 C CA . ALA A 1 132 ? 6.383 -2.815 -11.805 1.00 97.94 132 ALA A CA 1
ATOM 1009 C C . ALA A 1 132 ? 6.301 -4.305 -11.428 1.00 97.94 132 ALA A C 1
ATOM 1011 O O . ALA A 1 132 ? 6.235 -4.650 -10.251 1.00 97.94 132 ALA A O 1
ATOM 1012 N N . GLY A 1 133 ? 6.331 -5.183 -12.435 1.00 97.25 133 GLY A N 1
ATOM 1013 C CA . GLY A 1 133 ? 6.139 -6.626 -12.250 1.00 97.25 133 GLY A CA 1
ATOM 1014 C C . GLY A 1 133 ? 4.674 -7.060 -12.143 1.00 97.25 133 GLY A C 1
ATOM 1015 O O . GLY A 1 133 ? 4.434 -8.238 -11.930 1.00 97.25 133 GLY A O 1
ATOM 1016 N N . GLY A 1 134 ? 3.717 -6.142 -12.310 1.00 98.25 134 GLY A N 1
ATOM 1017 C CA . GLY A 1 134 ? 2.281 -6.410 -12.314 1.00 98.25 134 GLY A CA 1
ATOM 1018 C C . GLY A 1 134 ? 1.543 -5.463 -13.263 1.00 98.25 134 GLY A C 1
ATOM 1019 O O . GLY A 1 134 ? 2.034 -5.195 -14.359 1.00 98.25 134 GLY A O 1
ATOM 1020 N N . GLY A 1 135 ? 0.380 -4.953 -12.851 1.00 98.19 135 GLY A N 1
ATOM 1021 C CA . GLY A 1 135 ? -0.444 -4.037 -13.656 1.00 98.19 135 GLY A CA 1
ATOM 1022 C C . GLY A 1 135 ? -1.492 -4.750 -14.512 1.00 98.19 135 GLY A C 1
ATOM 1023 O O . GLY A 1 135 ? -1.441 -5.970 -14.673 1.00 98.19 135 GLY A O 1
ATOM 1024 N N . TYR A 1 136 ? -2.461 -3.989 -15.032 1.00 98.56 136 TYR A N 1
ATOM 1025 C CA . TYR A 1 136 ? -3.645 -4.530 -15.711 1.00 98.56 136 TYR A CA 1
ATOM 1026 C C . TYR A 1 136 ? -3.295 -5.415 -16.906 1.00 98.56 136 TYR A C 1
ATOM 1028 O O . TYR A 1 136 ? -3.872 -6.483 -17.077 1.00 98.56 136 TYR A O 1
ATOM 1036 N N . GLU A 1 137 ? -2.333 -4.996 -17.722 1.00 98.69 137 GLU A N 1
ATOM 1037 C CA . GLU A 1 137 ? -1.919 -5.694 -18.935 1.00 98.69 137 GLU A CA 1
ATOM 1038 C C . GLU A 1 137 ? -1.336 -7.070 -18.598 1.00 98.69 137 GLU A C 1
ATOM 1040 O O . GLU A 1 137 ? -1.687 -8.080 -19.211 1.00 98.69 137 GLU A O 1
ATOM 1045 N N . ASN A 1 138 ? -0.471 -7.114 -17.584 1.00 98.69 138 ASN A N 1
ATOM 1046 C CA . ASN A 1 138 ? 0.244 -8.320 -17.194 1.00 98.69 138 ASN A CA 1
ATOM 1047 C C . ASN A 1 138 ? -0.654 -9.293 -16.427 1.00 98.69 138 ASN A C 1
ATOM 1049 O O . ASN A 1 138 ? -0.611 -10.491 -16.704 1.00 98.69 138 ASN A O 1
ATOM 1053 N N . THR A 1 139 ? -1.478 -8.800 -15.493 1.00 98.75 139 THR A N 1
ATOM 1054 C CA . THR A 1 139 ? -2.430 -9.648 -14.755 1.00 98.75 139 THR A CA 1
ATOM 1055 C C . THR A 1 139 ? -3.524 -10.173 -15.674 1.00 98.75 139 THR A C 1
ATOM 1057 O O . THR A 1 139 ? -3.934 -11.325 -15.540 1.00 98.75 139 THR A O 1
ATOM 1060 N N . TRP A 1 140 ? -3.944 -9.388 -16.670 1.00 98.81 140 TRP A N 1
ATOM 1061 C CA . TRP A 1 140 ? -4.826 -9.875 -17.721 1.00 98.81 140 TRP A CA 1
ATOM 1062 C C . TRP A 1 140 ? -4.153 -10.949 -18.574 1.00 98.81 140 TRP A C 1
ATOM 1064 O O . TRP A 1 140 ? -4.758 -11.987 -18.817 1.00 98.81 140 TRP A O 1
ATOM 1074 N N . GLY A 1 141 ? -2.908 -10.742 -19.011 1.00 98.81 141 GLY A N 1
ATOM 1075 C CA . GLY A 1 141 ? -2.172 -11.723 -19.811 1.00 98.81 141 GLY A CA 1
ATOM 1076 C C . GLY A 1 141 ? -2.028 -13.075 -19.107 1.00 98.81 141 GLY A C 1
ATOM 1077 O O . GLY A 1 141 ? -2.420 -14.107 -19.658 1.00 98.81 141 GLY A O 1
ATOM 1078 N N . THR A 1 142 ? -1.522 -13.078 -17.870 1.00 98.81 142 THR A N 1
ATOM 1079 C CA . THR A 1 142 ? -1.350 -14.307 -17.076 1.00 98.81 142 THR A CA 1
ATOM 1080 C C . THR A 1 142 ? -2.689 -14.903 -16.646 1.00 98.81 142 THR A C 1
ATOM 1082 O O . THR A 1 142 ? -2.886 -16.112 -16.766 1.00 98.81 142 THR A O 1
ATOM 1085 N N . GLY A 1 143 ? -3.648 -14.078 -16.222 1.00 98.69 143 GLY A N 1
ATOM 1086 C CA . GLY A 1 143 ? -4.991 -14.524 -15.856 1.00 98.69 143 GLY A CA 1
ATOM 1087 C C . GLY A 1 143 ? -5.737 -15.147 -17.036 1.00 98.69 143 GLY A C 1
ATOM 1088 O O . GLY A 1 143 ? -6.332 -16.215 -16.909 1.00 98.69 143 GLY A O 1
ATOM 1089 N N . LYS A 1 144 ? -5.656 -14.546 -18.225 1.00 98.81 144 LYS A N 1
ATOM 1090 C CA . LYS A 1 144 ? -6.274 -15.091 -19.438 1.00 98.81 144 LYS A CA 1
ATOM 1091 C C . LYS A 1 144 ? -5.625 -16.405 -19.866 1.00 98.81 144 LYS A C 1
ATOM 1093 O O . LYS A 1 144 ? -6.343 -17.284 -20.334 1.00 98.81 144 LYS A O 1
ATOM 1098 N N . LEU A 1 145 ? -4.315 -16.574 -19.684 1.00 98.88 145 LEU A N 1
ATOM 1099 C CA . LEU A 1 145 ? -3.646 -17.853 -19.932 1.00 98.88 145 LEU A CA 1
ATOM 1100 C C . LEU A 1 145 ? -4.170 -18.945 -18.986 1.00 98.88 145 LEU A C 1
ATOM 1102 O O . LEU A 1 145 ? -4.679 -19.963 -19.448 1.00 98.88 145 LEU A O 1
ATOM 1106 N N . TYR A 1 146 ? -4.108 -18.718 -17.673 1.00 98.81 146 TYR A N 1
ATOM 1107 C CA . TYR A 1 146 ? -4.354 -19.778 -16.688 1.00 98.81 146 TYR A CA 1
ATOM 1108 C C . TYR A 1 146 ? -5.830 -19.981 -16.305 1.00 98.81 146 TYR A C 1
ATOM 1110 O O . TYR A 1 146 ? -6.191 -21.066 -15.851 1.00 98.81 146 TYR A O 1
ATOM 1118 N N . PHE A 1 147 ? -6.696 -18.984 -16.519 1.00 98.69 147 PHE A N 1
ATOM 1119 C CA . PHE A 1 147 ? -8.138 -19.062 -16.225 1.00 98.69 147 PHE A CA 1
ATOM 1120 C C . PHE A 1 147 ? -9.032 -18.916 -17.459 1.00 98.69 147 PHE A C 1
ATOM 1122 O O . PHE A 1 147 ? -10.170 -19.396 -17.470 1.00 98.69 147 PHE A O 1
ATOM 1129 N N . GLY A 1 148 ? -8.547 -18.241 -18.503 1.00 98.50 148 GLY A N 1
ATOM 1130 C CA . GLY A 1 148 ? -9.255 -18.118 -19.774 1.00 98.50 148 GLY A CA 1
ATOM 1131 C C . GLY A 1 148 ? -9.074 -19.370 -20.628 1.00 98.50 148 GLY A C 1
ATOM 1132 O O . GLY A 1 148 ? -10.030 -20.122 -20.823 1.00 98.50 148 GLY A O 1
ATOM 1133 N N . ALA A 1 149 ? -7.848 -19.594 -21.109 1.00 98.56 149 ALA A N 1
ATOM 1134 C CA . ALA A 1 149 ? -7.496 -20.745 -21.941 1.00 98.56 149 ALA A CA 1
ATOM 1135 C C . ALA A 1 149 ? -7.504 -22.061 -21.147 1.00 98.56 149 ALA A C 1
ATOM 1137 O O . ALA A 1 149 ? -7.971 -23.074 -21.656 1.00 98.56 149 ALA A O 1
ATOM 1138 N N . MET A 1 150 ? -7.051 -22.011 -19.894 1.00 98.62 150 MET A N 1
ATOM 1139 C CA . MET A 1 150 ? -7.026 -23.135 -18.954 1.00 98.62 150 MET A CA 1
ATOM 1140 C C . MET A 1 150 ? -8.011 -22.919 -17.796 1.00 98.62 150 MET A C 1
ATOM 1142 O O . MET A 1 150 ? -8.735 -21.921 -17.771 1.00 98.62 150 MET A O 1
ATOM 1146 N N . LYS A 1 151 ? -8.071 -23.845 -16.839 1.00 98.56 151 LYS A N 1
ATOM 1147 C CA . LYS A 1 151 ? -8.840 -23.778 -15.583 1.00 98.56 151 LYS A CA 1
ATOM 1148 C C . LYS A 1 151 ? -7.966 -24.203 -14.391 1.00 98.56 151 LYS A C 1
ATOM 1150 O O . LYS A 1 151 ? -8.383 -24.991 -13.542 1.00 98.56 151 LYS A O 1
ATOM 1155 N N . VAL A 1 152 ? -6.756 -23.641 -14.309 1.00 98.75 152 VAL A N 1
ATOM 1156 C CA . VAL A 1 152 ? -5.762 -23.982 -13.278 1.00 98.75 152 VAL A CA 1
ATOM 1157 C C . VAL A 1 152 ? -6.296 -23.670 -11.877 1.00 98.75 152 VAL A C 1
ATOM 1159 O O . VAL A 1 152 ? -6.583 -22.517 -11.558 1.00 98.75 152 VAL A O 1
ATOM 1162 N N . LYS A 1 153 ? -6.372 -24.691 -11.016 1.00 98.62 153 LYS A N 1
ATOM 1163 C CA . LYS A 1 153 ? -6.727 -24.540 -9.591 1.00 98.62 153 LYS A CA 1
ATOM 1164 C C . LYS A 1 153 ? -5.505 -24.367 -8.691 1.00 98.62 153 LYS A C 1
ATOM 1166 O O . LYS A 1 153 ? -5.559 -23.602 -7.732 1.00 98.62 153 LYS A O 1
ATOM 1171 N N . ASN A 1 154 ? -4.406 -25.059 -9.000 1.00 98.75 154 ASN A N 1
ATOM 1172 C CA . ASN A 1 154 ? -3.174 -25.072 -8.203 1.00 98.75 154 ASN A CA 1
ATOM 1173 C C . ASN A 1 154 ? -2.306 -23.834 -8.473 1.00 98.75 154 ASN A C 1
ATOM 1175 O O . ASN A 1 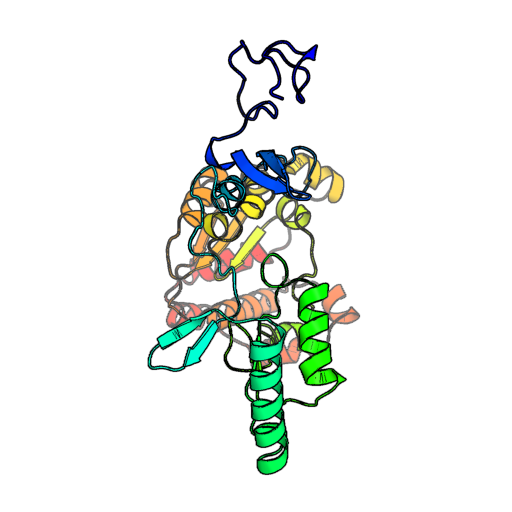154 ? -1.127 -23.907 -8.825 1.00 98.75 154 ASN A O 1
ATOM 1179 N N . ILE A 1 155 ? -2.919 -22.668 -8.303 1.00 98.81 155 ILE A N 1
ATOM 1180 C CA . ILE A 1 155 ? -2.281 -21.366 -8.410 1.00 98.81 155 ILE A CA 1
ATOM 1181 C C . ILE A 1 155 ? -2.211 -20.699 -7.035 1.00 98.81 155 ILE A C 1
ATOM 1183 O O . ILE A 1 155 ? -3.139 -20.754 -6.229 1.00 98.81 155 ILE A O 1
ATOM 1187 N N . ARG A 1 156 ? -1.088 -20.040 -6.770 1.00 98.81 156 ARG A N 1
ATOM 1188 C CA . ARG A 1 156 ? -0.902 -19.163 -5.617 1.00 98.81 156 ARG A CA 1
ATOM 1189 C C . ARG A 1 156 ? -0.509 -17.766 -6.059 1.00 98.81 156 ARG A C 1
ATOM 1191 O O . ARG A 1 156 ? -0.104 -17.539 -7.201 1.00 98.81 156 ARG A O 1
ATOM 1198 N N . ILE A 1 157 ? -0.578 -16.849 -5.111 1.00 98.81 157 ILE A N 1
ATOM 1199 C CA . ILE A 1 157 ? -0.240 -15.451 -5.319 1.00 98.81 157 ILE A CA 1
ATOM 1200 C C . ILE A 1 157 ? 1.144 -15.162 -4.715 1.00 98.81 157 ILE A C 1
ATOM 1202 O O . ILE A 1 157 ? 1.664 -15.914 -3.886 1.00 98.81 157 ILE A O 1
ATOM 1206 N N . HIS A 1 158 ? 1.789 -14.096 -5.177 1.00 98.69 158 HIS A N 1
ATOM 1207 C CA . HIS A 1 158 ? 3.157 -13.735 -4.814 1.00 98.69 158 HIS A CA 1
ATOM 1208 C C . HIS A 1 158 ? 3.402 -13.652 -3.295 1.00 98.69 158 HIS A C 1
ATOM 1210 O O . HIS A 1 158 ? 4.432 -14.121 -2.816 1.00 98.69 158 HIS A O 1
ATOM 1216 N N . ASN A 1 159 ? 2.451 -13.109 -2.529 1.00 98.38 159 ASN A N 1
ATOM 1217 C CA . ASN A 1 159 ? 2.591 -12.880 -1.089 1.00 98.38 159 ASN A CA 1
ATOM 1218 C C . ASN A 1 159 ? 1.811 -13.871 -0.208 1.00 98.38 159 ASN A C 1
ATOM 1220 O O . ASN A 1 159 ? 1.930 -13.819 1.014 1.00 98.38 159 ASN A O 1
ATOM 1224 N N . ARG A 1 160 ? 1.041 -14.794 -0.801 1.00 98.19 160 ARG A N 1
ATOM 1225 C CA . ARG A 1 160 ? 0.188 -15.736 -0.061 1.00 98.19 160 ARG A CA 1
ATOM 1226 C C . ARG A 1 160 ? 0.087 -17.099 -0.750 1.00 98.19 160 ARG A C 1
ATOM 1228 O O . ARG A 1 160 ? 0.110 -17.182 -1.975 1.00 98.19 160 ARG A O 1
ATOM 1235 N N . PRO A 1 161 ? 0.029 -18.206 0.008 1.00 98.44 161 PRO A N 1
ATOM 1236 C CA . PRO A 1 161 ? 0.264 -19.547 -0.531 1.00 98.44 161 PRO A CA 1
ATOM 1237 C C . PRO A 1 161 ? -0.924 -20.166 -1.288 1.00 98.44 161 PRO A C 1
ATOM 1239 O O . PRO A 1 161 ? -0.860 -21.340 -1.632 1.00 98.44 161 PRO A O 1
ATOM 1242 N N . ALA A 1 162 ? -1.984 -19.403 -1.563 1.00 98.69 162 ALA A N 1
ATOM 1243 C CA . ALA A 1 162 ? -3.171 -19.849 -2.288 1.00 98.69 162 ALA A CA 1
ATOM 1244 C C . ALA A 1 162 ? -3.761 -18.705 -3.128 1.00 98.69 162 ALA A C 1
ATOM 1246 O O . ALA A 1 162 ? -3.324 -17.556 -3.020 1.00 98.69 162 ALA A O 1
ATOM 1247 N N . TYR A 1 163 ? -4.761 -19.014 -3.955 1.00 98.69 163 TYR A N 1
ATOM 1248 C CA . TYR A 1 163 ? -5.520 -18.026 -4.721 1.00 98.69 163 TYR A CA 1
ATOM 1249 C C . TYR A 1 163 ? -6.707 -17.482 -3.908 1.00 98.69 163 TYR A C 1
ATOM 1251 O O . TYR A 1 163 ? -7.859 -17.848 -4.124 1.00 98.69 163 TYR A O 1
ATOM 1259 N N . ASN A 1 164 ? -6.408 -16.647 -2.912 1.00 98.44 164 ASN A N 1
ATOM 1260 C CA . ASN A 1 164 ? -7.383 -16.059 -1.989 1.00 98.44 164 ASN A CA 1
ATOM 1261 C C . ASN A 1 164 ? -7.272 -14.523 -1.933 1.00 98.44 164 ASN A C 1
ATOM 1263 O O . ASN A 1 164 ? -6.370 -13.925 -2.526 1.00 98.44 164 ASN A O 1
ATOM 1267 N N . SER A 1 165 ? -8.201 -13.877 -1.228 1.00 98.69 165 SER A N 1
ATOM 1268 C CA . SER A 1 165 ? -8.123 -12.456 -0.872 1.00 98.69 165 SER A CA 1
ATOM 1269 C C . SER A 1 165 ? -7.434 -12.286 0.482 1.00 98.69 165 SER A C 1
ATOM 1271 O O . SER A 1 165 ? -7.668 -13.073 1.397 1.00 98.69 165 SER A O 1
ATOM 1273 N N . GLU A 1 166 ? -6.644 -11.225 0.642 1.00 98.75 166 GLU A N 1
ATOM 1274 C CA . GLU A 1 166 ? -6.090 -10.835 1.950 1.00 98.75 166 GLU A CA 1
ATOM 1275 C C . GLU A 1 166 ? -7.184 -10.400 2.937 1.00 98.75 166 GLU A C 1
ATOM 1277 O O . GLU A 1 166 ? -7.022 -10.519 4.147 1.00 98.75 166 GLU A O 1
ATOM 1282 N N . VAL A 1 167 ? -8.315 -9.919 2.413 1.00 98.56 167 VAL A N 1
ATOM 1283 C CA . VAL A 1 167 ? -9.327 -9.166 3.168 1.00 98.56 167 VAL A CA 1
ATOM 1284 C C . VAL A 1 167 ? -10.740 -9.718 2.969 1.00 98.56 167 VAL A C 1
ATOM 1286 O O . VAL A 1 167 ? -11.700 -8.963 2.814 1.00 98.56 167 VAL A O 1
ATOM 1289 N N . HIS A 1 168 ? -10.887 -11.049 2.956 1.00 98.81 168 HIS A N 1
ATOM 1290 C CA . HIS A 1 168 ? -12.199 -11.703 2.818 1.00 98.81 168 HIS A CA 1
ATOM 1291 C C . HIS A 1 168 ? -13.254 -11.134 3.778 1.00 98.81 168 HIS A C 1
ATOM 1293 O O . HIS A 1 168 ? -14.345 -10.819 3.326 1.00 98.81 168 HIS A O 1
ATOM 1299 N N . GLY A 1 169 ? -12.904 -10.891 5.048 1.00 98.56 169 GLY A N 1
ATOM 1300 C CA . GLY A 1 169 ? -13.839 -10.349 6.041 1.00 98.56 169 GLY A CA 1
ATOM 1301 C C . GLY A 1 169 ? -14.535 -9.058 5.591 1.00 98.56 169 GLY A C 1
ATOM 1302 O O . GLY A 1 169 ? -15.758 -9.017 5.526 1.00 98.56 169 GLY A O 1
ATOM 1303 N N . SER A 1 170 ? -13.773 -8.028 5.203 1.00 98.62 170 SER A N 1
ATOM 1304 C CA . SER A 1 170 ? -14.345 -6.744 4.757 1.00 98.62 170 SER A CA 1
ATOM 1305 C C . SER A 1 170 ? -15.160 -6.886 3.466 1.00 98.62 170 SER A C 1
ATOM 1307 O O . SER A 1 170 ? -16.238 -6.306 3.337 1.00 98.62 170 SER A O 1
ATOM 1309 N N . ARG A 1 171 ? -14.687 -7.705 2.517 1.00 98.62 171 ARG A N 1
ATOM 1310 C CA . ARG A 1 171 ? -15.389 -7.929 1.243 1.00 98.62 171 ARG A CA 1
ATOM 1311 C C . ARG A 1 171 ? -16.706 -8.682 1.430 1.00 98.62 171 ARG A C 1
ATOM 1313 O O . ARG A 1 171 ? -17.700 -8.295 0.824 1.00 98.62 171 ARG A O 1
ATOM 1320 N N . ASP A 1 172 ? -16.737 -9.687 2.300 1.00 98.75 172 ASP A N 1
ATOM 1321 C CA . ASP A 1 172 ? -17.954 -10.437 2.635 1.00 98.75 172 ASP A CA 1
ATOM 1322 C C . ASP A 1 172 ? -18.964 -9.561 3.398 1.00 98.75 172 ASP A C 1
ATOM 1324 O O . ASP A 1 172 ? -20.177 -9.747 3.275 1.00 98.75 172 ASP A O 1
ATOM 1328 N N . MET A 1 173 ? -18.478 -8.554 4.133 1.00 98.56 173 MET A N 1
ATOM 1329 C CA . MET A 1 173 ? -19.303 -7.496 4.729 1.00 98.56 173 MET A CA 1
ATOM 1330 C C . MET A 1 173 ? -19.834 -6.481 3.698 1.00 98.56 173 MET A C 1
ATOM 1332 O O . MET A 1 173 ? -20.670 -5.652 4.046 1.00 98.56 173 MET A O 1
ATOM 1336 N N . GLY A 1 174 ? -19.390 -6.544 2.437 1.00 98.50 174 GLY A N 1
ATOM 1337 C CA . GLY A 1 174 ? -19.797 -5.634 1.363 1.00 98.50 174 GLY A CA 1
ATOM 1338 C C . GLY A 1 174 ? -18.986 -4.338 1.281 1.00 98.50 174 GLY A C 1
ATOM 1339 O O . GLY A 1 174 ? -19.363 -3.438 0.534 1.00 98.50 174 GLY A O 1
ATOM 1340 N N . VAL A 1 175 ? -17.872 -4.233 2.013 1.00 98.62 175 VAL A N 1
ATOM 1341 C CA . VAL A 1 175 ? -17.018 -3.039 2.056 1.00 98.62 175 VAL A CA 1
ATOM 1342 C C . VAL A 1 175 ? -15.678 -3.359 1.393 1.00 98.62 175 VAL A C 1
ATOM 1344 O O . VAL A 1 175 ? -14.818 -4.017 1.981 1.00 98.62 175 VAL A O 1
ATOM 1347 N N . GLY A 1 176 ? -15.491 -2.910 0.149 1.00 98.44 176 GLY A N 1
ATOM 1348 C CA . GLY A 1 176 ? -14.198 -3.018 -0.541 1.00 98.44 176 GLY A CA 1
ATOM 1349 C C . GLY A 1 176 ? -13.111 -2.239 0.205 1.00 98.44 176 GLY A C 1
ATOM 1350 O O . GLY A 1 176 ? -13.381 -1.169 0.731 1.00 98.44 176 GLY A O 1
ATOM 1351 N N . GLU A 1 177 ? -11.888 -2.759 0.280 1.00 98.56 177 GLU A N 1
ATOM 1352 C CA . GLU A 1 177 ? -10.852 -2.270 1.205 1.00 98.56 177 GLU A CA 1
ATOM 1353 C C . GLU A 1 177 ? -10.239 -0.899 0.856 1.00 98.56 177 GLU A C 1
ATOM 1355 O O . GLU A 1 177 ? -9.634 -0.263 1.714 1.00 98.56 177 GLU A O 1
ATOM 1360 N N . LEU A 1 178 ? -10.412 -0.427 -0.381 1.00 98.31 178 LEU A N 1
ATOM 1361 C CA . LEU A 1 178 ? -9.982 0.897 -0.851 1.00 98.31 178 LEU A CA 1
ATOM 1362 C C . LEU A 1 178 ? -11.214 1.766 -1.150 1.00 98.31 178 LEU A C 1
ATOM 1364 O O . LEU A 1 178 ? -11.521 2.050 -2.305 1.00 98.31 178 LEU A O 1
ATOM 1368 N N . ASN A 1 179 ? -11.965 2.112 -0.103 1.00 98.50 179 ASN A N 1
ATOM 1369 C CA . ASN A 1 179 ? -13.279 2.772 -0.187 1.00 98.50 179 ASN A CA 1
ATOM 1370 C C . ASN A 1 179 ? -13.265 4.288 0.077 1.00 98.50 179 ASN A C 1
ATOM 1372 O O . ASN A 1 179 ? -14.316 4.920 0.008 1.00 98.50 179 ASN A O 1
ATOM 1376 N N . ASN A 1 180 ? -12.100 4.862 0.371 1.00 98.56 180 ASN A N 1
ATOM 1377 C CA . ASN A 1 180 ? -11.929 6.273 0.695 1.00 98.56 180 ASN A CA 1
ATOM 1378 C C . ASN A 1 180 ? -10.922 6.945 -0.256 1.00 98.56 180 ASN A C 1
ATOM 1380 O O . ASN A 1 180 ? -10.449 6.338 -1.222 1.00 98.56 180 ASN A O 1
ATOM 1384 N N . CYS A 1 181 ? -10.578 8.200 0.018 1.00 98.69 181 CYS A N 1
ATOM 1385 C CA . CYS A 1 181 ? -9.541 8.933 -0.694 1.00 98.69 181 CYS A CA 1
ATOM 1386 C C . CYS A 1 181 ? -8.448 9.445 0.259 1.00 98.69 181 CYS A C 1
ATOM 1388 O O . CYS A 1 181 ? -8.590 9.456 1.480 1.00 98.69 181 CYS A O 1
ATOM 1390 N N . TYR A 1 182 ? -7.310 9.880 -0.292 1.00 98.81 182 TYR A N 1
ATOM 1391 C CA . TYR A 1 182 ? -6.201 10.392 0.528 1.00 98.81 182 TYR A CA 1
ATOM 1392 C C . TYR A 1 182 ? -6.523 11.720 1.220 1.00 98.81 182 TYR A C 1
ATOM 1394 O O . TYR A 1 182 ? -5.904 12.063 2.227 1.00 98.81 182 TYR A O 1
ATOM 1402 N N . GLU A 1 183 ? -7.485 12.471 0.692 1.00 98.69 183 GLU A N 1
ATOM 1403 C CA . GLU A 1 183 ? -7.974 13.705 1.299 1.00 98.69 183 GLU A CA 1
ATOM 1404 C C . GLU A 1 183 ? -8.697 13.446 2.626 1.00 98.69 183 GLU A C 1
ATOM 1406 O O . GLU A 1 183 ? -8.564 14.257 3.539 1.00 98.69 183 GLU A O 1
ATOM 1411 N N . ASP A 1 184 ? -9.319 12.279 2.814 1.00 98.81 184 ASP A N 1
ATOM 1412 C CA . ASP A 1 184 ? -9.954 11.917 4.087 1.00 98.81 184 ASP A CA 1
ATOM 1413 C C . ASP A 1 184 ? -8.950 11.903 5.251 1.00 98.81 184 ASP A C 1
ATOM 1415 O O . ASP A 1 184 ? -9.275 12.313 6.365 1.00 98.81 184 ASP A O 1
ATOM 1419 N N . ALA A 1 185 ? -7.685 11.535 5.006 1.00 98.81 185 ALA A N 1
ATOM 1420 C CA . ALA A 1 185 ? -6.640 11.629 6.029 1.00 98.81 185 ALA A CA 1
ATOM 1421 C C . ALA A 1 185 ? -6.267 13.074 6.388 1.00 98.81 185 ALA A C 1
ATOM 1423 O O . ALA A 1 185 ? -5.756 13.311 7.483 1.00 98.81 185 ALA A O 1
ATOM 1424 N N . GLN A 1 186 ? -6.540 14.040 5.507 1.00 98.69 186 GLN A N 1
ATOM 1425 C CA . GLN A 1 186 ? -6.410 15.463 5.819 1.00 98.69 186 GLN A CA 1
ATOM 1426 C C . GLN A 1 186 ? -7.596 15.971 6.652 1.00 98.69 186 GLN A C 1
ATOM 1428 O O . GLN A 1 186 ? -7.443 16.935 7.406 1.00 98.69 186 GLN A O 1
ATOM 1433 N N . LEU A 1 187 ? -8.763 15.337 6.520 1.00 98.69 187 LEU A N 1
ATOM 1434 C CA . LEU A 1 187 ? -10.031 15.803 7.079 1.00 98.69 187 LEU A CA 1
ATOM 1435 C C . LEU A 1 187 ? -10.398 15.152 8.420 1.00 98.69 187 LEU A C 1
ATOM 1437 O O . LEU A 1 187 ? -10.997 15.816 9.263 1.00 98.69 187 LEU A O 1
ATOM 1441 N N . ALA A 1 188 ? -9.993 13.904 8.656 1.00 98.56 188 ALA A N 1
ATOM 1442 C CA . ALA A 1 188 ? -10.371 13.136 9.842 1.00 98.56 188 ALA A CA 1
ATOM 1443 C C . ALA A 1 188 ? -10.014 13.831 11.171 1.00 98.56 188 ALA A C 1
ATOM 1445 O O . ALA A 1 188 ? -8.935 14.410 11.314 1.00 98.56 188 ALA A O 1
ATOM 1446 N N . ASP A 1 189 ? -10.881 13.736 12.179 1.00 98.38 189 ASP A N 1
ATOM 1447 C CA . ASP A 1 189 ? -10.549 14.159 13.549 1.00 98.38 189 ASP A CA 1
ATOM 1448 C C . ASP A 1 189 ? -9.567 13.198 14.218 1.00 98.38 189 ASP A C 1
ATOM 1450 O O . ASP A 1 189 ? -8.600 13.633 14.845 1.00 98.38 189 ASP A O 1
ATOM 1454 N N . THR A 1 190 ? -9.775 11.897 14.014 1.00 98.81 190 THR A N 1
ATOM 1455 C CA . THR A 1 190 ? -8.904 10.837 14.521 1.00 98.81 190 THR A CA 1
ATOM 1456 C C . THR A 1 190 ? -8.540 9.882 13.393 1.00 98.81 190 THR A C 1
ATOM 1458 O O . THR A 1 190 ? -9.408 9.282 12.763 1.00 98.81 190 THR A O 1
ATOM 1461 N N . ILE A 1 191 ? -7.241 9.698 13.162 1.00 98.94 191 ILE A N 1
ATOM 1462 C CA . ILE A 1 191 ? -6.724 8.610 12.328 1.00 98.94 191 ILE A CA 1
ATOM 1463 C C . ILE A 1 191 ? -6.483 7.394 13.228 1.00 98.94 191 ILE A C 1
ATOM 1465 O O . ILE A 1 191 ? -5.778 7.495 14.231 1.00 98.94 191 ILE A O 1
ATOM 1469 N N . VAL A 1 192 ? -7.022 6.229 12.863 1.00 98.94 192 VAL A N 1
ATOM 1470 C CA . VAL A 1 192 ? -6.701 4.952 13.522 1.00 98.94 192 VAL A CA 1
ATOM 1471 C C . VAL A 1 192 ? -5.800 4.137 12.600 1.00 98.94 192 VAL A C 1
ATOM 1473 O O . VAL A 1 192 ? -6.235 3.626 11.572 1.00 98.94 192 VAL A O 1
ATOM 1476 N N . ALA A 1 193 ? -4.523 4.035 12.957 1.00 98.94 193 ALA A N 1
ATOM 1477 C CA . ALA A 1 193 ? -3.500 3.343 12.184 1.00 98.94 193 ALA A CA 1
ATOM 1478 C C . ALA A 1 193 ? -3.210 1.966 12.800 1.00 98.94 193 ALA A C 1
ATOM 1480 O O . ALA A 1 193 ? -2.584 1.875 13.854 1.00 98.94 193 ALA A O 1
ATOM 1481 N N . VAL A 1 194 ? -3.655 0.893 12.144 1.00 98.94 194 VAL A N 1
ATOM 1482 C CA . VAL A 1 194 ? -3.528 -0.490 12.640 1.00 98.94 194 VAL A CA 1
ATOM 1483 C C . VAL A 1 194 ? -2.472 -1.252 11.849 1.00 98.94 194 VAL A C 1
ATOM 1485 O O . VAL A 1 194 ? -2.552 -1.311 10.624 1.00 98.94 194 VAL A O 1
ATOM 1488 N N . GLY A 1 195 ? -1.487 -1.840 12.537 1.00 98.62 195 GLY A N 1
ATOM 1489 C CA . GLY A 1 195 ? -0.496 -2.733 11.925 1.00 98.62 195 GLY A CA 1
ATOM 1490 C C . GLY A 1 195 ? 0.316 -2.094 10.792 1.00 98.62 195 GLY A C 1
ATOM 1491 O O . GLY A 1 195 ? 0.775 -2.792 9.888 1.00 98.62 195 GLY A O 1
ATOM 1492 N N . THR A 1 196 ? 0.468 -0.767 10.806 1.00 98.88 196 THR A N 1
ATOM 1493 C CA . THR A 1 196 ? 1.135 -0.004 9.747 1.00 98.88 196 THR A CA 1
ATOM 1494 C C . THR A 1 196 ? 2.263 0.865 10.290 1.00 98.88 196 THR A C 1
ATOM 1496 O O . THR A 1 196 ? 2.146 1.519 11.325 1.00 98.88 196 THR A O 1
ATOM 1499 N N . ASN A 1 197 ? 3.358 0.922 9.534 1.00 98.81 197 ASN A N 1
ATOM 1500 C CA . ASN A 1 197 ? 4.487 1.812 9.776 1.00 98.81 197 ASN A CA 1
ATOM 1501 C C . ASN A 1 197 ? 4.563 2.849 8.645 1.00 98.81 197 ASN A C 1
ATOM 1503 O O . ASN A 1 197 ? 5.547 2.909 7.903 1.00 98.81 197 ASN A O 1
ATOM 1507 N N . ALA A 1 198 ? 3.487 3.630 8.504 1.00 98.81 198 ALA A N 1
ATOM 1508 C CA . ALA A 1 198 ? 3.172 4.444 7.331 1.00 98.81 198 ALA A CA 1
ATOM 1509 C C . ALA A 1 198 ? 4.293 5.380 6.859 1.00 98.81 198 ALA A C 1
ATOM 1511 O O . ALA A 1 198 ? 4.465 5.546 5.651 1.00 98.81 198 ALA A O 1
ATOM 1512 N N . LEU A 1 199 ? 5.112 5.932 7.757 1.00 98.88 199 LEU A N 1
ATOM 1513 C CA . LEU A 1 199 ? 6.262 6.743 7.352 1.00 98.88 199 LEU A CA 1
ATOM 1514 C C . LEU A 1 199 ? 7.258 5.937 6.500 1.00 98.88 199 LEU A C 1
ATOM 1516 O O . LEU A 1 199 ? 7.787 6.439 5.508 1.00 98.88 199 LEU A O 1
ATOM 1520 N N . GLU A 1 200 ? 7.493 4.671 6.837 1.00 98.88 200 GLU A N 1
ATOM 1521 C CA . GLU A 1 200 ? 8.398 3.802 6.085 1.00 98.88 200 GLU A CA 1
ATOM 1522 C C . GLU A 1 200 ? 7.688 3.094 4.931 1.00 98.88 200 GLU A C 1
ATOM 1524 O O . GLU A 1 200 ? 8.283 2.907 3.872 1.00 98.88 200 GLU A O 1
ATOM 1529 N N . THR A 1 201 ? 6.424 2.702 5.085 1.00 98.81 201 THR A N 1
ATOM 1530 C CA . THR A 1 201 ? 5.735 1.806 4.137 1.00 98.81 201 THR A CA 1
ATOM 1531 C C . THR A 1 201 ? 4.800 2.523 3.160 1.00 98.81 201 THR A C 1
ATOM 1533 O O . THR A 1 201 ? 4.598 2.033 2.053 1.00 98.81 201 THR A O 1
ATOM 1536 N N . GLN A 1 202 ? 4.297 3.710 3.507 1.00 98.81 202 GLN A N 1
ATOM 1537 C CA . GLN A 1 202 ? 3.409 4.558 2.694 1.00 98.81 202 GLN A CA 1
ATOM 1538 C C . GLN A 1 202 ? 3.855 6.032 2.757 1.00 98.81 202 GLN A C 1
ATOM 1540 O O . GLN A 1 202 ? 3.049 6.951 2.890 1.00 98.81 202 GLN A O 1
ATOM 1545 N N . THR A 1 203 ? 5.172 6.247 2.660 1.00 98.94 203 THR A N 1
ATOM 1546 C CA . THR A 1 203 ? 5.876 7.488 3.023 1.00 98.94 203 THR A CA 1
ATOM 1547 C C . THR A 1 203 ? 5.193 8.768 2.564 1.00 98.94 203 THR A C 1
ATOM 1549 O O . THR A 1 203 ? 4.910 9.632 3.384 1.00 98.94 203 THR A O 1
ATOM 1552 N N . ASN A 1 204 ? 4.911 8.906 1.269 1.00 98.81 204 ASN A N 1
ATOM 1553 C CA . ASN A 1 204 ? 4.391 10.170 0.751 1.00 98.81 204 ASN A CA 1
ATOM 1554 C C . ASN A 1 204 ? 2.904 10.359 1.068 1.00 98.81 204 ASN A C 1
ATOM 1556 O O . ASN A 1 204 ? 2.486 11.497 1.219 1.00 98.81 204 ASN A O 1
ATOM 1560 N N . TYR A 1 205 ? 2.128 9.285 1.261 1.00 98.94 205 TYR A N 1
ATOM 1561 C CA . TYR A 1 205 ? 0.762 9.423 1.769 1.00 98.94 205 TYR A CA 1
ATOM 1562 C C . TYR A 1 205 ? 0.781 9.978 3.201 1.00 98.94 205 TYR A C 1
ATOM 1564 O O . TYR A 1 205 ? 0.111 10.965 3.503 1.00 98.94 205 TYR A O 1
ATOM 1572 N N . PHE A 1 206 ? 1.635 9.412 4.058 1.00 98.94 206 PHE A N 1
ATOM 1573 C CA . PHE A 1 206 ? 1.843 9.910 5.416 1.00 98.94 206 PHE A CA 1
ATOM 1574 C C . PHE A 1 206 ? 2.311 11.378 5.420 1.00 98.94 206 PHE A C 1
ATOM 1576 O O . PHE A 1 206 ? 1.673 12.231 6.033 1.00 98.94 206 PHE A O 1
ATOM 1583 N N . LEU A 1 207 ? 3.386 11.697 4.695 1.00 98.88 207 LEU A N 1
ATOM 1584 C CA . LEU A 1 207 ? 3.982 13.038 4.698 1.00 98.88 207 LEU A CA 1
ATOM 1585 C C . LEU A 1 207 ? 3.089 14.106 4.048 1.00 98.88 207 LEU A C 1
ATOM 1587 O O . LEU A 1 207 ? 3.040 15.226 4.543 1.00 98.88 207 LEU A O 1
ATOM 1591 N N . ASN A 1 208 ? 2.387 13.779 2.960 1.00 98.81 208 ASN A N 1
ATOM 1592 C CA . ASN A 1 208 ? 1.606 14.755 2.192 1.00 98.81 208 ASN A CA 1
ATOM 1593 C C . ASN A 1 208 ? 0.145 14.876 2.656 1.00 98.81 208 ASN A C 1
ATOM 1595 O O . ASN A 1 208 ? -0.518 15.859 2.335 1.00 98.81 208 ASN A O 1
ATOM 1599 N N . HIS A 1 209 ? -0.386 13.895 3.396 1.00 98.88 209 HIS A N 1
ATOM 1600 C CA . HIS A 1 209 ? -1.804 13.892 3.783 1.00 98.88 209 HIS A CA 1
ATOM 1601 C C . HIS A 1 209 ? -2.042 13.716 5.285 1.00 98.88 209 HIS A C 1
ATOM 1603 O O . HIS A 1 209 ? -2.901 14.403 5.830 1.00 98.88 209 HIS A O 1
ATOM 1609 N N . TRP A 1 210 ? -1.268 12.885 5.989 1.00 98.88 210 TRP A N 1
ATOM 1610 C CA . TRP A 1 210 ? -1.456 12.717 7.437 1.00 98.88 210 TRP A CA 1
ATOM 1611 C C . TRP A 1 210 ? -0.809 13.865 8.205 1.00 98.88 210 TRP A C 1
ATOM 1613 O O . TRP A 1 210 ? -1.445 14.484 9.053 1.00 98.88 210 TRP A O 1
ATOM 1623 N N . VAL A 1 211 ? 0.448 14.184 7.886 1.00 98.81 211 VAL A N 1
ATOM 1624 C CA . VAL A 1 211 ? 1.201 15.244 8.572 1.00 98.81 211 VAL A CA 1
ATOM 1625 C C . VAL A 1 211 ? 0.488 16.603 8.513 1.00 98.81 211 VAL A C 1
ATOM 1627 O O . VAL A 1 211 ? 0.427 17.248 9.557 1.00 98.81 211 VAL A O 1
ATOM 1630 N N . PRO A 1 212 ? -0.124 17.047 7.394 1.00 98.75 212 PRO A N 1
ATOM 1631 C CA . PRO A 1 212 ? -0.913 18.280 7.393 1.00 98.75 212 PRO A CA 1
ATOM 1632 C C . PRO A 1 212 ? -2.069 18.295 8.400 1.00 98.75 212 PRO A C 1
ATOM 1634 O O . PRO A 1 212 ? -2.308 19.309 9.054 1.00 98.75 212 PRO A O 1
ATOM 1637 N N . ASN A 1 213 ? -2.758 17.165 8.579 1.00 98.75 213 ASN A N 1
ATOM 1638 C CA . ASN A 1 213 ? -3.815 17.037 9.583 1.00 98.75 213 ASN A CA 1
ATOM 1639 C C . ASN A 1 213 ? -3.254 17.090 11.004 1.00 98.75 213 ASN A C 1
ATOM 1641 O O . ASN A 1 213 ? -3.714 17.866 11.842 1.00 98.75 213 ASN A O 1
ATOM 1645 N N . LEU A 1 214 ? -2.200 16.310 11.241 1.00 98.75 214 LEU A N 1
ATOM 1646 C CA . LEU A 1 214 ? -1.528 16.226 12.531 1.00 98.75 214 LEU A CA 1
ATOM 1647 C C . LEU A 1 214 ? -0.886 17.552 12.943 1.00 98.75 214 LEU A C 1
ATOM 1649 O O . LEU A 1 214 ? -0.900 17.859 14.122 1.00 98.75 214 LEU A O 1
ATOM 1653 N N . ARG A 1 215 ? -0.396 18.370 12.006 1.00 98.50 215 ARG A N 1
ATOM 1654 C CA . ARG A 1 215 ? 0.103 19.734 12.267 1.00 98.50 215 ARG A CA 1
ATOM 1655 C C . ARG A 1 215 ? -1.008 20.777 12.417 1.00 98.50 215 ARG A C 1
ATOM 1657 O O . ARG A 1 215 ? -0.736 21.900 12.829 1.00 98.50 215 ARG A O 1
ATOM 1664 N N . GLY A 1 216 ? -2.240 20.448 12.026 1.00 98.12 216 GLY A N 1
ATOM 1665 C CA . GLY A 1 216 ? -3.359 21.389 11.957 1.00 98.12 216 GLY A CA 1
ATOM 1666 C C . GLY A 1 216 ? -3.347 22.308 10.729 1.00 98.12 216 GLY A C 1
ATOM 1667 O O . GLY A 1 216 ? -4.164 23.222 10.649 1.00 98.12 216 GLY A O 1
ATOM 1668 N N . THR A 1 217 ? -2.477 22.080 9.740 1.00 98.06 217 THR A N 1
ATOM 1669 C CA . THR A 1 217 ? -2.455 22.890 8.509 1.00 98.06 217 THR A CA 1
ATOM 1670 C C . THR A 1 217 ? -3.613 22.569 7.561 1.00 98.06 217 THR A C 1
ATOM 1672 O O . THR A 1 217 ? -3.880 23.346 6.650 1.00 98.06 217 THR A O 1
ATOM 1675 N N . SER A 1 218 ? -4.354 21.477 7.788 1.00 97.88 218 SER A N 1
ATOM 1676 C CA . SER A 1 218 ? -5.606 21.180 7.076 1.00 97.88 218 SER A CA 1
ATOM 1677 C C . SER A 1 218 ? -6.862 21.793 7.719 1.00 97.88 218 SER A C 1
ATOM 1679 O O . SER A 1 218 ? -7.962 21.569 7.219 1.00 97.88 218 SER A O 1
ATOM 1681 N N . LEU A 1 219 ? -6.748 22.577 8.802 1.00 97.69 219 LEU A N 1
ATOM 1682 C CA . LEU A 1 219 ? -7.912 23.101 9.536 1.00 97.69 219 LEU A CA 1
ATOM 1683 C C . LEU A 1 219 ? -8.864 23.934 8.675 1.00 97.69 219 LEU A C 1
ATOM 1685 O O . LEU A 1 219 ? -10.075 23.774 8.783 1.00 97.69 219 LEU A O 1
ATOM 1689 N N . ASP A 1 220 ? -8.346 24.813 7.820 1.00 97.44 220 ASP A N 1
ATOM 1690 C CA . ASP A 1 220 ? -9.209 25.641 6.969 1.00 97.44 220 ASP A CA 1
ATOM 1691 C C . ASP A 1 220 ? -9.941 24.803 5.919 1.00 97.44 220 ASP A C 1
ATOM 1693 O O . ASP A 1 220 ? -11.097 25.075 5.604 1.00 97.44 220 ASP A O 1
ATOM 1697 N N . LYS A 1 221 ? -9.313 23.713 5.469 1.00 97.62 221 LYS A N 1
ATOM 1698 C CA . LYS A 1 221 ? -9.947 22.717 4.608 1.00 97.62 221 LYS A CA 1
ATOM 1699 C C . LYS A 1 221 ? -11.071 21.978 5.338 1.00 97.62 221 LYS A C 1
ATOM 1701 O O . LYS A 1 221 ? -12.158 21.851 4.791 1.00 97.62 221 LYS A O 1
ATOM 1706 N N . LYS A 1 222 ? -10.852 21.582 6.598 1.00 98.00 222 LYS A N 1
ATOM 1707 C CA . LYS A 1 222 ? -11.904 20.992 7.444 1.00 98.00 222 LYS A CA 1
ATOM 1708 C C . LYS A 1 222 ? -13.081 21.946 7.655 1.00 98.00 222 LYS A C 1
ATOM 1710 O O . LYS A 1 222 ? -14.221 21.525 7.538 1.00 98.00 222 LYS A O 1
ATOM 1715 N N . LYS A 1 223 ? -12.826 23.230 7.938 1.00 97.00 223 LYS A N 1
ATOM 1716 C CA . LYS A 1 223 ? -13.893 24.242 8.096 1.00 97.00 223 LYS A CA 1
ATOM 1717 C C . LYS A 1 223 ? -14.696 24.430 6.811 1.00 97.00 223 LYS A C 1
ATOM 1719 O O . LYS A 1 223 ? -15.905 24.614 6.873 1.00 97.00 223 LYS A O 1
ATOM 1724 N N . ALA A 1 224 ? -14.025 24.412 5.659 1.00 97.19 224 ALA A N 1
ATOM 1725 C CA . ALA A 1 224 ? -14.694 24.517 4.370 1.00 97.19 224 ALA A CA 1
ATOM 17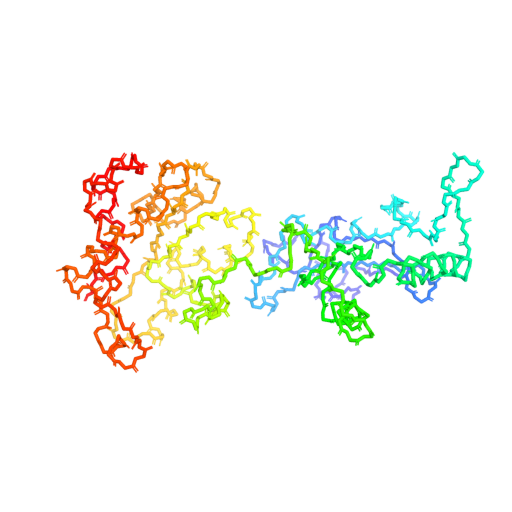26 C C . ALA A 1 224 ? -15.600 23.305 4.097 1.00 97.19 224 ALA A C 1
ATOM 1728 O O . ALA A 1 224 ? -16.714 23.494 3.621 1.00 97.19 224 ALA A O 1
ATOM 1729 N N . GLU A 1 225 ? -15.145 22.097 4.443 1.00 97.06 225 GLU A N 1
ATOM 1730 C CA . GLU A 1 225 ? -15.896 20.852 4.233 1.00 97.06 225 GLU A CA 1
ATOM 1731 C C . GLU A 1 225 ? -17.066 20.691 5.218 1.00 97.06 225 GLU A C 1
ATOM 1733 O O . GLU A 1 225 ? -18.196 20.426 4.818 1.00 97.06 225 GLU A O 1
ATOM 1738 N N . PHE A 1 226 ? -16.818 20.893 6.515 1.00 95.38 226 PHE A N 1
ATOM 1739 C CA . PHE A 1 226 ? -17.787 20.597 7.579 1.00 95.38 226 PHE A CA 1
ATOM 1740 C C . PHE A 1 226 ? -18.604 21.819 8.041 1.00 95.38 226 PHE A C 1
ATOM 1742 O O . PHE A 1 226 ? -19.477 21.720 8.908 1.00 95.38 226 PHE A O 1
ATOM 1749 N N . GLY A 1 227 ? -18.354 22.997 7.465 1.00 93.50 227 GLY A N 1
ATOM 1750 C CA . GLY A 1 227 ? -19.107 24.220 7.731 1.00 93.50 227 GLY A CA 1
ATOM 1751 C C . GLY A 1 227 ? -19.045 24.665 9.196 1.00 93.50 227 GLY A C 1
ATOM 1752 O O . GLY A 1 227 ? -18.010 25.115 9.679 1.00 93.50 227 GLY A O 1
ATOM 1753 N N . ASN A 1 228 ? -20.182 24.584 9.895 1.00 92.69 228 ASN A N 1
ATOM 1754 C CA . ASN A 1 228 ? -20.311 25.027 11.290 1.00 92.69 228 ASN A CA 1
ATOM 1755 C C . ASN A 1 228 ? -19.905 23.958 12.315 1.00 92.69 228 ASN A C 1
ATOM 1757 O O . ASN A 1 228 ? -19.949 24.231 13.516 1.00 92.69 228 ASN A O 1
ATOM 1761 N N . GLU A 1 229 ? -19.563 22.745 11.876 1.00 93.38 229 GLU A N 1
ATOM 1762 C CA . GLU A 1 229 ? -19.096 21.705 12.785 1.00 93.38 229 GLU A CA 1
ATOM 1763 C C . GLU A 1 229 ? -17.774 22.131 13.452 1.00 93.38 229 GLU A C 1
ATOM 1765 O O . GLU A 1 229 ? -16.869 22.631 12.774 1.00 93.38 229 GLU A O 1
ATOM 1770 N N . PRO A 1 230 ? -17.616 21.946 14.774 1.00 92.94 230 PRO A N 1
ATOM 1771 C CA . PRO A 1 230 ? -16.334 22.157 15.427 1.00 92.94 230 PRO A CA 1
ATOM 1772 C C . PRO A 1 230 ? -15.252 21.247 14.829 1.00 92.94 230 PRO A C 1
ATOM 1774 O O . PRO A 1 230 ? -15.394 20.023 14.776 1.00 92.94 230 PRO A O 1
ATOM 1777 N N . VAL A 1 231 ? -14.134 21.844 14.415 1.00 95.81 231 VAL A N 1
ATOM 1778 C CA . VAL A 1 231 ? -12.972 21.118 13.887 1.00 95.81 231 VAL A CA 1
ATOM 1779 C C . VAL A 1 231 ? -11.728 21.444 14.700 1.00 95.81 231 VAL A C 1
ATOM 1781 O O . VAL A 1 231 ? -11.516 22.584 15.119 1.00 95.81 231 VAL A O 1
ATOM 1784 N N . ALA A 1 232 ? -10.891 20.433 14.911 1.00 95.62 232 ALA A N 1
ATOM 1785 C CA . ALA A 1 232 ? -9.640 20.547 15.646 1.00 95.62 232 ALA A CA 1
ATOM 1786 C C . ALA A 1 232 ? -8.476 19.904 14.876 1.00 95.62 232 ALA A C 1
ATOM 1788 O O . ALA A 1 232 ? -8.656 19.218 13.860 1.00 95.62 232 ALA A O 1
ATOM 1789 N N . GLN A 1 233 ? -7.264 20.171 15.368 1.00 96.56 233 GLN A N 1
ATOM 1790 C CA . GLN A 1 233 ? -6.051 19.475 14.946 1.00 96.56 233 GLN A CA 1
ATOM 1791 C C . GLN A 1 233 ? -6.266 17.965 15.084 1.00 96.56 233 GLN A C 1
ATOM 1793 O O . GLN A 1 233 ? -6.799 17.509 16.098 1.00 96.56 233 GLN A O 1
ATOM 1798 N N . GLY A 1 234 ? -5.876 17.207 14.058 1.00 98.25 234 GLY A N 1
ATOM 1799 C CA . GLY A 1 234 ? -6.076 15.764 14.048 1.00 98.25 234 GLY A CA 1
ATOM 1800 C C . GLY A 1 234 ? -5.300 15.066 15.161 1.00 98.25 234 GLY A C 1
ATOM 1801 O O . GLY A 1 234 ? -4.180 15.451 15.503 1.00 98.25 234 GLY A O 1
ATOM 1802 N N . ARG A 1 235 ? -5.890 14.001 15.694 1.00 98.62 235 ARG A N 1
ATOM 1803 C CA . ARG A 1 235 ? -5.239 13.052 16.600 1.00 98.62 235 ARG A CA 1
ATOM 1804 C C . ARG A 1 235 ? -4.998 11.727 15.895 1.00 98.62 235 ARG A C 1
ATOM 1806 O O . ARG A 1 235 ? -5.578 11.445 14.846 1.00 98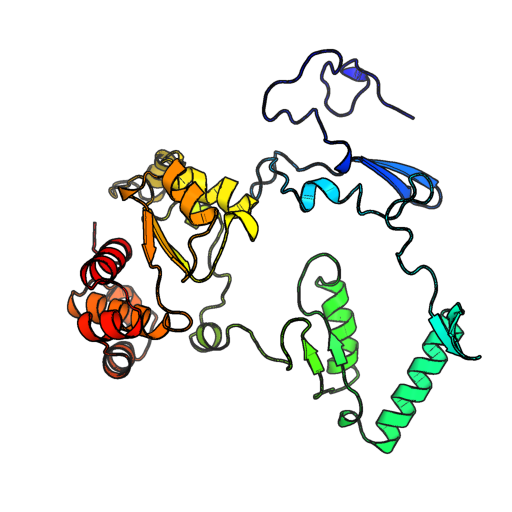.62 235 ARG A O 1
ATOM 1813 N N . VAL A 1 236 ? -4.149 10.889 16.482 1.00 98.88 236 VAL A N 1
ATOM 1814 C CA . VAL A 1 236 ? -3.875 9.555 15.943 1.00 98.88 236 VAL A CA 1
ATOM 1815 C C . VAL A 1 236 ? -3.804 8.497 17.037 1.00 98.88 236 VAL A C 1
ATOM 1817 O O . VAL A 1 236 ? -3.110 8.655 18.041 1.00 98.88 236 VAL A O 1
ATOM 1820 N N . VAL A 1 237 ? -4.512 7.392 16.815 1.00 98.94 237 VAL A N 1
ATOM 1821 C CA . VAL A 1 237 ? -4.375 6.144 17.571 1.00 98.94 237 VAL A CA 1
ATOM 1822 C C . VAL A 1 237 ? -3.561 5.178 16.717 1.00 98.94 237 VAL A C 1
ATOM 1824 O O . VAL A 1 237 ? -3.908 4.933 15.564 1.00 98.94 237 VAL A O 1
ATOM 1827 N N . ILE A 1 238 ? -2.476 4.629 17.260 1.00 98.94 238 ILE A N 1
ATOM 1828 C CA . ILE A 1 238 ? -1.591 3.698 16.549 1.00 98.94 238 ILE A CA 1
ATOM 1829 C C . ILE A 1 238 ? -1.603 2.359 17.279 1.00 98.94 238 ILE A C 1
ATOM 1831 O O . ILE A 1 238 ? -1.159 2.281 18.422 1.00 98.94 238 ILE A O 1
ATOM 1835 N N . VAL A 1 239 ? -2.095 1.313 16.617 1.00 98.94 239 VAL A N 1
ATOM 1836 C CA . VAL A 1 239 ? -2.147 -0.064 17.127 1.00 98.94 239 VAL A CA 1
ATOM 1837 C C . VAL A 1 239 ? -0.984 -0.838 16.515 1.00 98.94 239 VAL A C 1
ATOM 1839 O O . VAL A 1 239 ? -1.046 -1.263 15.361 1.00 98.94 239 VAL A O 1
ATOM 1842 N N . ASP A 1 240 ? 0.105 -0.962 17.271 1.00 98.88 240 ASP A N 1
ATOM 1843 C CA . ASP A 1 240 ? 1.313 -1.676 16.848 1.00 98.88 240 ASP A CA 1
ATOM 1844 C C . ASP A 1 240 ? 2.062 -2.179 18.096 1.00 98.88 240 ASP A C 1
ATOM 1846 O O . ASP A 1 240 ? 2.379 -1.364 18.968 1.00 98.88 240 ASP A O 1
ATOM 1850 N N . PRO A 1 241 ? 2.394 -3.481 18.214 1.00 98.75 241 PRO A N 1
ATOM 1851 C CA . PRO A 1 241 ? 3.202 -3.990 19.328 1.00 98.75 241 PRO A CA 1
ATOM 1852 C C . PRO A 1 241 ? 4.572 -3.300 19.437 1.00 98.75 241 PRO A C 1
ATOM 1854 O O . PRO A 1 241 ? 5.179 -3.261 20.508 1.00 98.75 241 PRO A O 1
ATOM 1857 N N . ARG A 1 242 ? 5.094 -2.761 18.330 1.00 98.75 242 ARG A N 1
ATOM 1858 C CA . ARG A 1 242 ? 6.399 -2.114 18.243 1.00 98.75 242 ARG A CA 1
ATOM 1859 C C . ARG A 1 242 ? 6.247 -0.596 18.233 1.00 98.75 242 ARG A C 1
ATOM 1861 O O . ARG A 1 242 ? 5.448 -0.028 17.498 1.00 98.75 242 ARG A O 1
ATOM 1868 N N . ARG A 1 243 ? 7.128 0.096 18.959 1.00 98.62 243 ARG A N 1
ATOM 1869 C CA . ARG A 1 243 ? 7.330 1.536 18.758 1.00 98.62 243 ARG A CA 1
ATOM 1870 C C . ARG A 1 243 ? 8.155 1.779 17.491 1.00 98.62 243 ARG A C 1
ATOM 1872 O O . ARG A 1 243 ? 9.304 1.350 17.400 1.00 98.62 243 ARG A O 1
ATOM 1879 N N . THR A 1 244 ? 7.575 2.471 16.518 1.00 98.88 244 THR A N 1
ATOM 1880 C CA . THR A 1 244 ? 8.142 2.687 15.179 1.00 98.88 244 THR A CA 1
ATOM 1881 C C . THR A 1 244 ? 8.538 4.148 14.952 1.00 98.88 244 THR A C 1
ATOM 1883 O O . THR A 1 244 ? 8.190 5.034 15.737 1.00 98.88 244 THR A O 1
ATOM 1886 N N . VAL A 1 245 ? 9.243 4.428 13.850 1.00 98.81 245 VAL A N 1
ATOM 1887 C CA . VAL A 1 245 ? 9.538 5.814 13.445 1.00 98.81 245 VAL A CA 1
ATOM 1888 C C . VAL A 1 245 ? 8.278 6.590 13.061 1.00 98.81 245 VAL A C 1
ATOM 1890 O O . VAL A 1 245 ? 8.264 7.806 13.214 1.00 98.81 245 VAL A O 1
ATOM 1893 N N . THR A 1 246 ? 7.208 5.906 12.634 1.00 98.88 246 THR A N 1
ATOM 1894 C CA . THR A 1 246 ? 5.901 6.537 12.398 1.00 98.88 246 THR A CA 1
ATOM 1895 C C . THR A 1 246 ? 5.351 7.126 13.692 1.00 98.88 246 THR A C 1
ATOM 1897 O O . THR A 1 246 ? 4.975 8.291 13.712 1.00 98.88 246 THR A O 1
ATOM 1900 N N . ILE A 1 247 ? 5.387 6.369 14.796 1.00 98.88 247 ILE A N 1
ATOM 1901 C CA . ILE A 1 247 ? 4.935 6.852 16.112 1.00 98.88 247 ILE A CA 1
ATOM 1902 C C . ILE A 1 247 ? 5.772 8.052 16.562 1.00 98.88 247 ILE A C 1
ATOM 1904 O O . ILE A 1 247 ? 5.222 9.067 16.980 1.00 98.88 247 ILE A O 1
ATOM 1908 N N . ASN A 1 248 ? 7.099 7.966 16.425 1.00 98.88 248 ASN A N 1
ATOM 1909 C CA . ASN A 1 248 ? 7.987 9.081 16.749 1.00 98.88 248 ASN A CA 1
ATOM 1910 C C . ASN A 1 248 ? 7.669 10.339 15.921 1.00 98.88 248 ASN A C 1
ATOM 1912 O O . ASN A 1 248 ? 7.608 11.430 16.475 1.00 98.88 248 ASN A O 1
ATOM 1916 N N . ALA A 1 249 ? 7.456 10.194 14.611 1.00 98.81 249 ALA A N 1
ATOM 1917 C CA . ALA A 1 249 ? 7.085 11.310 13.751 1.00 98.81 249 ALA A CA 1
ATOM 1918 C C . ALA A 1 249 ? 5.731 11.902 14.158 1.00 98.81 249 ALA A C 1
ATOM 1920 O O . ALA A 1 249 ? 5.639 13.107 14.340 1.00 98.81 249 ALA A O 1
ATOM 1921 N N . CYS A 1 250 ? 4.708 11.079 14.403 1.00 98.88 250 CYS A N 1
ATOM 1922 C CA . CYS A 1 250 ? 3.416 11.569 14.883 1.00 98.88 250 CYS A CA 1
ATOM 1923 C C . CYS A 1 250 ? 3.548 12.387 16.177 1.00 98.88 250 CYS A C 1
ATOM 1925 O O . CYS A 1 250 ? 2.918 13.431 16.291 1.00 98.88 250 CYS A O 1
ATOM 1927 N N . GLU A 1 251 ? 4.375 11.958 17.138 1.00 98.81 251 GLU A N 1
ATOM 1928 C CA . GLU A 1 251 ? 4.584 12.705 18.390 1.00 98.81 251 GLU A CA 1
ATOM 1929 C C . GLU A 1 251 ? 5.263 14.060 18.168 1.00 98.81 251 GLU A C 1
ATOM 1931 O O . GLU A 1 251 ? 4.969 15.009 18.894 1.00 98.81 251 GLU A O 1
ATOM 1936 N N . ILE A 1 252 ? 6.160 14.154 17.182 1.00 98.62 252 ILE A N 1
ATOM 1937 C CA . ILE A 1 252 ? 6.813 15.410 16.787 1.00 98.62 252 ILE A CA 1
ATOM 1938 C C . ILE A 1 252 ? 5.807 16.343 16.108 1.00 98.62 252 ILE A C 1
ATOM 1940 O O . ILE A 1 252 ? 5.779 17.530 16.417 1.00 98.62 252 ILE A O 1
ATOM 1944 N N . GLU A 1 253 ? 4.983 15.811 15.203 1.00 98.44 253 GLU A N 1
ATOM 1945 C CA . GLU A 1 253 ? 4.095 16.618 14.361 1.00 98.44 253 GLU A CA 1
ATOM 1946 C C . GLU A 1 253 ? 2.790 17.027 15.056 1.00 98.44 253 GLU A C 1
ATOM 1948 O O . GLU A 1 253 ? 2.312 18.141 14.854 1.00 98.44 253 GLU A O 1
ATOM 1953 N N . ALA A 1 254 ? 2.216 16.147 15.883 1.00 98.12 254 ALA A N 1
ATOM 1954 C CA . ALA A 1 254 ? 0.948 16.378 16.580 1.00 98.12 254 ALA A CA 1
ATOM 1955 C C . ALA A 1 254 ? 1.116 16.789 18.052 1.00 98.12 254 ALA A C 1
ATOM 1957 O O . ALA A 1 254 ? 0.165 17.274 18.671 1.00 98.12 254 ALA A O 1
ATOM 1958 N N . GLY A 1 255 ? 2.300 16.565 18.632 1.00 98.25 255 GLY A N 1
ATOM 1959 C CA . GLY A 1 255 ? 2.510 16.565 20.078 1.00 98.25 255 GLY A CA 1
ATOM 1960 C C . GLY A 1 255 ? 2.067 15.247 20.726 1.00 98.25 255 GLY A C 1
ATOM 1961 O O . GLY A 1 255 ? 1.101 14.612 20.303 1.00 98.25 255 GLY A O 1
ATOM 1962 N N . LYS A 1 256 ? 2.762 14.830 21.793 1.00 97.69 256 LYS A N 1
ATOM 1963 C CA . LYS A 1 256 ? 2.520 13.538 22.469 1.00 97.69 256 LYS A CA 1
ATOM 1964 C C . LYS A 1 256 ? 1.084 13.354 22.959 1.00 97.69 256 LYS A C 1
ATOM 1966 O O . LYS A 1 256 ? 0.571 12.245 22.915 1.00 97.69 256 LYS A O 1
ATOM 1971 N N . ASP A 1 257 ? 0.423 14.428 23.380 1.00 98.00 257 ASP A N 1
ATOM 1972 C CA . ASP A 1 257 ? -0.940 14.353 23.915 1.00 98.00 257 ASP A CA 1
ATOM 1973 C C . ASP A 1 257 ? -1.994 14.009 22.851 1.00 98.00 257 ASP A C 1
ATOM 1975 O O . ASP A 1 257 ? -3.064 13.511 23.203 1.00 98.00 257 ASP A O 1
ATOM 1979 N N . ASN A 1 258 ? -1.677 14.221 21.566 1.00 98.50 258 ASN A N 1
ATOM 1980 C CA . ASN A 1 258 ? -2.520 13.898 20.409 1.00 98.50 258 ASN A CA 1
ATOM 1981 C C . ASN A 1 258 ? -2.144 12.560 19.745 1.00 98.50 258 ASN A C 1
ATOM 1983 O O . ASN A 1 258 ? -2.708 12.205 18.707 1.00 98.50 258 ASN A O 1
ATOM 1987 N N . VAL A 1 259 ? -1.213 11.804 20.338 1.00 98.88 259 VAL A N 1
ATOM 1988 C CA . VAL A 1 259 ? -0.787 10.486 19.860 1.00 98.88 259 VAL A CA 1
ATOM 1989 C C . VAL A 1 259 ? -1.043 9.446 20.937 1.00 98.88 259 VAL A C 1
ATOM 1991 O O . VAL A 1 259 ? -0.515 9.529 22.043 1.00 98.88 259 VAL A O 1
ATOM 1994 N N . LEU A 1 260 ? -1.825 8.427 20.602 1.00 98.88 260 LEU A N 1
ATOM 1995 C CA . LEU A 1 260 ? -2.047 7.277 21.466 1.00 98.88 260 LEU A CA 1
ATOM 1996 C C . LEU A 1 260 ? -1.451 6.032 20.815 1.00 98.88 260 LEU A C 1
ATOM 1998 O O . LEU A 1 260 ? -2.063 5.415 19.947 1.00 98.88 260 LEU A O 1
ATOM 2002 N N . HIS A 1 261 ? -0.237 5.670 21.229 1.00 98.88 261 HIS A N 1
ATOM 2003 C CA . HIS A 1 261 ? 0.378 4.405 20.836 1.00 98.88 261 HIS A CA 1
ATOM 2004 C C . HIS A 1 261 ? -0.101 3.285 21.760 1.00 98.88 261 HIS A C 1
ATOM 2006 O O . HIS A 1 261 ? 0.220 3.257 22.945 1.00 98.88 261 HIS A O 1
ATOM 2012 N N . LEU A 1 262 ? -0.846 2.343 21.195 1.00 98.88 262 LEU A N 1
ATOM 2013 C CA . LEU A 1 262 ? -1.300 1.132 21.856 1.00 98.88 262 LEU A CA 1
ATOM 2014 C C . LEU A 1 262 ? -0.324 -0.001 21.543 1.00 98.88 262 LEU A C 1
ATOM 2016 O O . LEU A 1 262 ? -0.458 -0.702 20.540 1.00 98.88 262 LEU A O 1
ATOM 2020 N N . ALA A 1 263 ? 0.671 -0.157 22.417 1.00 98.75 263 ALA A N 1
ATOM 2021 C CA . ALA A 1 263 ? 1.681 -1.212 22.357 1.00 98.75 263 ALA A CA 1
ATOM 2022 C C . ALA A 1 263 ? 1.126 -2.557 22.860 1.00 98.75 263 ALA A C 1
ATOM 2024 O O . ALA A 1 263 ? 1.537 -3.066 23.901 1.00 98.75 263 ALA A O 1
ATOM 2025 N N . LEU A 1 264 ? 0.142 -3.099 22.144 1.00 98.81 264 LEU A N 1
ATOM 2026 C CA . LEU A 1 264 ? -0.519 -4.355 22.493 1.00 98.81 264 LEU A CA 1
ATOM 2027 C C . LEU A 1 264 ? 0.391 -5.580 22.310 1.00 98.81 264 LEU A C 1
ATOM 2029 O O . LEU A 1 264 ? 1.328 -5.575 21.516 1.00 98.81 264 LEU A O 1
ATOM 2033 N N . ASN A 1 265 ? 0.066 -6.674 22.991 1.00 98.88 265 ASN A N 1
ATOM 2034 C CA . ASN A 1 265 ? 0.652 -7.987 22.746 1.00 98.88 265 ASN A CA 1
ATOM 2035 C C . ASN A 1 265 ? 0.402 -8.427 21.292 1.00 98.88 265 ASN A C 1
ATOM 2037 O O . ASN A 1 265 ? -0.686 -8.241 20.745 1.00 98.88 265 ASN A O 1
ATOM 2041 N N . SER A 1 266 ? 1.394 -9.057 20.661 1.00 98.75 266 SER A N 1
ATOM 2042 C CA . SER A 1 266 ? 1.291 -9.482 19.258 1.00 98.75 266 SER A CA 1
ATOM 2043 C C . SER A 1 266 ? 0.104 -10.429 19.025 1.00 98.75 266 SER A C 1
ATOM 2045 O O . SER A 1 266 ? -0.051 -11.417 19.742 1.00 98.75 266 SER A O 1
ATOM 2047 N N . GLY A 1 267 ? -0.723 -10.130 18.015 1.00 98.44 267 GLY A N 1
ATOM 2048 C CA . GLY A 1 267 ? -1.868 -10.957 17.618 1.00 98.44 267 GLY A CA 1
ATOM 2049 C C . GLY A 1 267 ? -3.123 -10.784 18.480 1.00 98.44 267 GLY A C 1
ATOM 2050 O O . GLY A 1 267 ? -3.982 -11.663 18.474 1.00 98.44 267 GLY A O 1
ATOM 2051 N N . THR A 1 268 ? -3.235 -9.686 19.236 1.00 98.88 268 THR A N 1
ATOM 2052 C CA . THR A 1 268 ? -4.359 -9.447 20.164 1.00 98.88 268 THR A CA 1
ATOM 2053 C C . THR A 1 268 ? -5.334 -8.353 19.719 1.00 98.88 268 THR A C 1
ATOM 2055 O O . THR A 1 268 ? -6.243 -7.995 20.467 1.00 98.88 268 THR A O 1
ATOM 2058 N N . ASP A 1 269 ? -5.208 -7.870 18.482 1.00 98.88 269 ASP A N 1
ATOM 2059 C CA . ASP A 1 269 ? -6.015 -6.791 17.897 1.00 98.88 269 ASP A CA 1
ATOM 2060 C C . ASP A 1 269 ? -7.525 -7.058 17.986 1.00 98.88 269 ASP A C 1
ATOM 2062 O O . ASP A 1 269 ? -8.300 -6.170 18.331 1.00 98.88 269 ASP A O 1
ATOM 2066 N N . LEU A 1 270 ? -7.957 -8.303 17.754 1.00 98.88 270 LEU A N 1
ATOM 2067 C CA . LEU A 1 270 ? -9.376 -8.667 17.809 1.00 98.88 270 LEU A CA 1
ATOM 2068 C C . LEU A 1 270 ? -9.990 -8.420 19.196 1.00 98.88 270 LEU A C 1
ATOM 2070 O O . LEU A 1 270 ? -11.121 -7.952 19.288 1.00 98.88 270 LEU A O 1
ATOM 2074 N N . ALA A 1 271 ? -9.250 -8.694 20.276 1.00 98.88 271 ALA A N 1
ATOM 2075 C CA . ALA A 1 271 ? -9.729 -8.429 21.632 1.00 98.88 271 ALA A CA 1
ATOM 2076 C C . ALA A 1 271 ? -9.887 -6.921 21.882 1.00 98.88 271 ALA A C 1
ATOM 2078 O O . ALA A 1 271 ? -10.870 -6.499 22.493 1.00 98.88 271 ALA A O 1
ATOM 2079 N N . LEU A 1 272 ? -8.954 -6.112 21.365 1.00 98.94 272 LEU A N 1
ATOM 2080 C CA . LEU A 1 272 ? -9.022 -4.653 21.428 1.00 98.94 272 LEU A CA 1
ATOM 2081 C C . LEU A 1 272 ? -10.246 -4.118 20.672 1.00 98.94 272 LEU A C 1
ATOM 2083 O O . LEU A 1 272 ? -11.039 -3.368 21.240 1.00 98.94 272 LEU A O 1
ATOM 2087 N N . PHE A 1 273 ? -10.435 -4.533 19.418 1.00 98.94 273 PHE A N 1
ATOM 2088 C CA . PHE A 1 273 ? -11.539 -4.051 18.584 1.00 98.94 273 PHE A CA 1
ATOM 2089 C C . PHE A 1 273 ? -12.901 -4.491 19.111 1.00 98.94 273 PHE A C 1
ATOM 2091 O O . PHE A 1 273 ? -13.832 -3.689 19.121 1.00 98.94 273 PHE A O 1
ATOM 2098 N N . ASN A 1 274 ? -13.013 -5.712 19.633 1.00 98.94 274 ASN A N 1
ATOM 2099 C CA . ASN A 1 274 ? -14.237 -6.185 20.272 1.00 98.94 274 ASN A CA 1
ATOM 2100 C C . ASN A 1 274 ? -14.586 -5.375 21.529 1.00 98.94 274 ASN A C 1
ATOM 2102 O O . ASN A 1 274 ? -15.759 -5.073 21.760 1.00 98.94 274 ASN A O 1
ATOM 2106 N N . ALA A 1 275 ? -13.589 -4.963 22.316 1.00 98.88 275 ALA A N 1
ATOM 2107 C CA . ALA A 1 275 ? -13.815 -4.109 23.479 1.00 98.88 275 ALA A CA 1
ATOM 2108 C C . ALA A 1 275 ? -14.226 -2.686 23.092 1.00 98.88 275 ALA A C 1
ATOM 2110 O O . ALA A 1 275 ? -15.162 -2.147 23.680 1.00 98.88 275 ALA A O 1
ATOM 2111 N N . TRP A 1 276 ? -13.593 -2.090 22.076 1.00 98.88 276 TRP A N 1
ATOM 2112 C CA . TRP A 1 276 ? -14.029 -0.800 21.531 1.00 98.88 276 TRP A CA 1
ATOM 2113 C C . TRP A 1 276 ? -15.449 -0.863 20.992 1.00 98.88 276 TRP A C 1
ATOM 2115 O O . TRP A 1 276 ? -16.264 -0.001 21.310 1.00 98.88 276 TRP A O 1
ATOM 2125 N N . PHE A 1 277 ? -15.759 -1.907 20.226 1.00 98.81 277 PHE A N 1
ATOM 2126 C CA . PHE A 1 277 ? -17.081 -2.109 19.659 1.00 98.81 277 PHE A CA 1
ATOM 2127 C C . PHE A 1 277 ? -18.149 -2.258 20.749 1.00 98.81 277 PHE A C 1
ATOM 2129 O O . PHE A 1 277 ? -19.172 -1.574 20.711 1.00 98.81 277 PHE A O 1
ATOM 2136 N N . THR A 1 278 ? -17.871 -3.079 21.766 1.00 98.75 278 THR A N 1
ATOM 2137 C CA . THR A 1 278 ? -18.745 -3.253 22.935 1.00 98.75 278 THR A CA 1
ATOM 2138 C C . THR A 1 278 ? -18.958 -1.926 23.662 1.00 98.75 278 THR A C 1
ATOM 2140 O O . THR A 1 278 ? -20.096 -1.539 23.918 1.00 98.75 278 THR A O 1
ATOM 2143 N N . TYR A 1 279 ? -17.877 -1.199 23.957 1.00 98.75 279 TYR A N 1
ATOM 2144 C CA . TYR A 1 279 ? -17.936 0.047 24.717 1.00 98.75 279 TYR A CA 1
ATOM 2145 C C . TYR A 1 279 ? -18.695 1.149 23.969 1.00 98.75 279 TYR A C 1
ATOM 2147 O O . TYR A 1 279 ? -19.566 1.798 24.549 1.00 98.75 279 TYR A O 1
ATOM 2155 N N . ALA A 1 280 ? -18.415 1.340 22.676 1.00 98.62 280 ALA A N 1
ATOM 2156 C CA . ALA A 1 280 ? -19.109 2.325 21.848 1.00 98.62 280 ALA A CA 1
ATOM 2157 C C . ALA A 1 280 ? -20.610 2.011 21.737 1.00 98.62 280 ALA A C 1
ATOM 2159 O O . ALA A 1 280 ? -21.440 2.912 21.880 1.00 98.62 280 ALA A O 1
ATOM 2160 N N . ALA A 1 281 ? -20.973 0.734 21.565 1.00 98.44 281 ALA A N 1
ATOM 2161 C CA . ALA A 1 281 ? -22.368 0.303 21.537 1.00 98.44 281 ALA A CA 1
ATOM 2162 C C . ALA A 1 281 ? -23.077 0.543 22.883 1.00 98.44 281 ALA A C 1
ATOM 2164 O O . ALA A 1 281 ? -24.175 1.099 22.901 1.00 98.44 281 ALA A O 1
ATOM 2165 N N . GLU A 1 282 ? -22.445 0.200 24.013 1.00 98.12 282 GLU A N 1
ATOM 2166 C CA . GLU A 1 282 ? -22.997 0.425 25.359 1.00 98.12 282 GLU A CA 1
ATOM 2167 C C . GLU A 1 282 ? -23.155 1.921 25.689 1.00 98.12 282 GLU A C 1
ATOM 2169 O O . GLU A 1 282 ? -24.102 2.307 26.377 1.00 98.12 282 GLU A O 1
ATOM 2174 N N . LYS A 1 283 ? -22.275 2.782 25.161 1.00 98.31 283 LYS A N 1
ATOM 2175 C CA . LYS A 1 283 ? -22.385 4.246 25.275 1.00 98.31 283 LYS A CA 1
ATOM 2176 C C . LYS A 1 283 ? -23.373 4.875 24.295 1.00 98.31 283 LYS A C 1
ATOM 2178 O O . LYS A 1 283 ? -23.764 6.024 24.486 1.00 98.31 283 LYS A O 1
ATOM 2183 N N . GLY A 1 284 ? -23.784 4.147 23.258 1.00 98.25 284 GLY A N 1
ATOM 2184 C CA . GLY A 1 284 ? -24.591 4.689 22.167 1.00 98.25 284 GLY A CA 1
ATOM 2185 C C . GLY A 1 284 ? -23.822 5.642 21.247 1.00 98.25 284 GLY A C 1
ATOM 2186 O O . GLY A 1 284 ? -24.450 6.431 20.545 1.00 98.25 284 GLY A O 1
ATOM 2187 N N . TRP A 1 285 ? -22.490 5.563 21.243 1.00 98.38 285 TRP A N 1
ATOM 2188 C CA . TRP A 1 285 ? -21.572 6.309 20.376 1.00 98.38 285 TRP A CA 1
ATOM 2189 C C . TRP A 1 285 ? -21.512 5.675 18.981 1.00 98.38 285 TRP A C 1
ATOM 2191 O O . TRP A 1 285 ? -20.484 5.174 18.534 1.00 98.38 285 TRP A O 1
ATOM 2201 N N . ILE A 1 286 ? -22.674 5.600 18.339 1.00 98.25 286 ILE A N 1
ATOM 2202 C CA . ILE A 1 286 ? -22.888 4.915 17.066 1.00 98.25 286 ILE A CA 1
ATOM 2203 C C . ILE A 1 286 ? -23.856 5.721 16.205 1.00 98.25 286 ILE A C 1
ATOM 2205 O O . ILE A 1 286 ? -24.804 6.324 16.717 1.00 98.25 286 ILE A O 1
ATOM 2209 N N . ASP A 1 287 ? -23.678 5.673 14.887 1.00 98.19 287 ASP A N 1
ATOM 2210 C CA . ASP A 1 287 ? -24.651 6.239 13.956 1.00 98.19 287 ASP A CA 1
ATOM 2211 C C . ASP A 1 287 ? -25.831 5.273 13.772 1.00 98.19 287 ASP A C 1
ATOM 2213 O O . ASP A 1 287 ? -25.828 4.370 12.931 1.00 98.19 287 ASP A O 1
ATOM 2217 N N . LYS A 1 288 ? -26.867 5.465 14.592 1.00 97.81 288 LYS A N 1
ATOM 2218 C CA . LYS A 1 288 ? -28.090 4.652 14.551 1.00 97.81 288 LYS A CA 1
ATOM 2219 C C . LYS A 1 288 ? -28.835 4.776 13.222 1.00 97.81 288 LYS A C 1
ATOM 2221 O O . LYS A 1 288 ? -29.474 3.812 12.803 1.00 97.81 288 LYS A O 1
ATOM 2226 N N . THR A 1 289 ? -28.767 5.940 12.575 1.00 98.44 289 THR A N 1
ATOM 2227 C CA . THR A 1 289 ? -29.449 6.188 11.301 1.00 98.44 289 THR A CA 1
ATOM 2228 C C . THR A 1 289 ? -28.783 5.379 10.199 1.00 98.44 289 THR A C 1
ATOM 2230 O O . THR A 1 289 ? -29.461 4.635 9.491 1.00 98.44 289 THR A O 1
ATOM 2233 N N . PHE A 1 290 ? -27.453 5.449 10.107 1.00 98.69 290 PHE A N 1
ATOM 2234 C CA . PHE A 1 290 ? -26.681 4.648 9.164 1.00 98.69 290 PHE A CA 1
ATOM 2235 C C . PHE A 1 290 ? -26.866 3.147 9.409 1.00 98.69 290 PHE A C 1
ATOM 2237 O O . PHE A 1 290 ? -27.151 2.402 8.470 1.00 98.69 290 PHE A O 1
ATOM 2244 N N . ILE A 1 291 ? -26.773 2.699 10.667 1.00 98.69 291 ILE A N 1
ATOM 2245 C CA . ILE A 1 291 ? -26.958 1.287 11.028 1.00 98.69 291 ILE A CA 1
ATOM 2246 C C . ILE A 1 291 ? -28.336 0.787 10.577 1.00 98.69 291 ILE A C 1
ATOM 2248 O O . ILE A 1 291 ? -28.419 -0.264 9.940 1.00 98.69 291 ILE A O 1
ATOM 2252 N N . GLY A 1 292 ? -29.406 1.539 10.852 1.00 98.50 292 GLY A N 1
ATOM 2253 C CA . GLY A 1 292 ? -30.768 1.154 10.476 1.00 98.50 292 GLY A CA 1
ATOM 2254 C C . GLY A 1 292 ? -31.034 1.160 8.967 1.00 98.50 292 GLY A C 1
ATOM 2255 O O . GLY A 1 292 ? -31.851 0.373 8.497 1.00 98.50 292 GLY A O 1
ATOM 2256 N N . ALA A 1 293 ? -30.356 2.027 8.210 1.00 98.62 293 ALA A N 1
ATOM 2257 C CA . ALA A 1 293 ? -30.576 2.184 6.773 1.00 98.62 293 ALA A CA 1
ATOM 2258 C C . ALA A 1 293 ? -29.697 1.271 5.900 1.00 98.62 293 ALA A C 1
ATOM 2260 O O . ALA A 1 293 ? -30.137 0.841 4.834 1.00 98.62 293 ALA A O 1
ATOM 2261 N N . SER A 1 294 ? -28.468 0.982 6.337 1.00 98.62 294 SER A N 1
ATOM 2262 C CA . SER A 1 294 ? -27.404 0.476 5.455 1.00 98.62 294 SER A CA 1
ATOM 2263 C C . SER A 1 294 ? -26.709 -0.785 5.967 1.00 98.62 294 SER A C 1
ATOM 2265 O O . SER A 1 294 ? -25.750 -1.249 5.352 1.00 98.62 294 SER A O 1
ATOM 2267 N N . THR A 1 295 ? -27.156 -1.355 7.089 1.00 98.56 295 THR A N 1
ATOM 2268 C CA . THR A 1 295 ? -26.520 -2.536 7.694 1.00 98.56 295 THR A CA 1
ATOM 2269 C C . THR A 1 295 ? -27.539 -3.620 8.045 1.00 98.56 295 THR A C 1
ATOM 2271 O O . THR A 1 295 ? -28.750 -3.432 7.933 1.00 98.56 295 THR A O 1
ATOM 2274 N N . LYS A 1 296 ? -27.049 -4.789 8.466 1.00 98.12 296 LYS A N 1
ATOM 2275 C CA . LYS A 1 296 ? -27.862 -5.896 8.981 1.00 98.12 296 LYS A CA 1
ATOM 2276 C C . LYS A 1 296 ? -27.204 -6.497 10.218 1.00 98.12 296 LYS A C 1
ATOM 2278 O O . LYS A 1 296 ? -25.983 -6.488 10.331 1.00 98.12 296 LYS A O 1
ATOM 2283 N N . ASP A 1 297 ? -28.020 -7.062 11.107 1.00 98.19 297 ASP A N 1
ATOM 2284 C CA . ASP A 1 297 ? -27.573 -7.897 12.232 1.00 98.19 297 ASP A CA 1
ATOM 2285 C C . ASP A 1 297 ? -26.588 -7.229 13.223 1.00 98.19 297 ASP A C 1
ATOM 2287 O O . ASP A 1 297 ? -25.864 -7.928 13.933 1.00 98.19 297 ASP A O 1
ATOM 2291 N N . PHE A 1 298 ? -26.589 -5.893 13.334 1.00 98.50 298 PHE A N 1
ATOM 2292 C CA . PHE A 1 298 ? -25.706 -5.147 14.245 1.00 98.50 298 PHE A CA 1
ATOM 2293 C C . PHE A 1 298 ? -25.785 -5.649 15.696 1.00 98.50 298 PHE A C 1
ATOM 2295 O O . PHE A 1 298 ? -24.763 -5.988 16.290 1.00 98.50 298 PHE A O 1
ATOM 2302 N N . ASP A 1 299 ? -26.994 -5.796 16.244 1.00 97.94 299 ASP A N 1
ATOM 2303 C CA . ASP A 1 299 ? -27.186 -6.252 17.627 1.00 97.94 299 ASP A CA 1
ATOM 2304 C C . ASP A 1 299 ? -26.655 -7.676 17.856 1.00 97.94 299 ASP A C 1
ATOM 2306 O O . ASP A 1 299 ? -26.110 -7.983 18.918 1.00 97.94 299 ASP A O 1
ATOM 2310 N N . LYS A 1 300 ? -26.760 -8.551 16.843 1.00 98.50 300 LYS A N 1
ATOM 2311 C CA . LYS A 1 300 ? -26.180 -9.901 16.909 1.00 98.50 300 LYS A CA 1
ATOM 2312 C C . LYS A 1 300 ? -24.657 -9.831 16.952 1.00 98.50 300 LYS A C 1
ATOM 2314 O O . LYS A 1 300 ? -24.048 -10.578 17.714 1.00 98.50 300 LYS A O 1
ATOM 2319 N N . ALA A 1 301 ? -24.050 -8.938 16.168 1.00 98.56 301 ALA A N 1
ATOM 2320 C CA . ALA A 1 301 ? -22.610 -8.723 16.192 1.00 98.56 301 ALA A CA 1
ATOM 2321 C C . ALA A 1 301 ? -22.149 -8.177 17.552 1.00 98.56 301 ALA A C 1
ATOM 2323 O O . ALA A 1 301 ? -21.176 -8.695 18.093 1.00 98.56 301 ALA A O 1
ATOM 2324 N N . VAL A 1 302 ? -22.846 -7.195 18.138 1.00 98.25 302 VAL A N 1
ATOM 2325 C CA . VAL A 1 302 ? -22.516 -6.670 19.479 1.00 98.25 302 VAL A CA 1
ATOM 2326 C C . VAL A 1 302 ? -22.573 -7.784 20.525 1.00 98.25 302 VAL A C 1
ATOM 2328 O O . VAL A 1 302 ? -21.650 -7.934 21.321 1.00 98.25 302 VAL A O 1
ATOM 2331 N N . ALA A 1 303 ? -23.626 -8.606 20.506 1.00 98.38 303 ALA A N 1
ATOM 2332 C CA . ALA A 1 303 ? -23.779 -9.703 21.456 1.00 98.38 303 ALA A CA 1
ATOM 2333 C C . ALA A 1 303 ? -22.693 -10.785 21.298 1.00 98.38 303 ALA A C 1
ATOM 2335 O O . ALA A 1 303 ? -22.149 -11.253 22.296 1.00 98.38 303 ALA A O 1
ATOM 2336 N N . ALA A 1 304 ? -22.368 -11.174 20.061 1.00 98.38 304 ALA A N 1
ATOM 2337 C CA . ALA A 1 304 ? -21.391 -12.227 19.776 1.00 98.38 304 ALA A CA 1
ATOM 2338 C C . ALA A 1 304 ? -19.939 -11.803 20.046 1.00 98.38 304 ALA A C 1
ATOM 2340 O O . ALA A 1 304 ? -19.109 -12.642 20.385 1.00 98.38 304 ALA A O 1
ATOM 2341 N N . ASN A 1 305 ? -19.639 -10.511 19.907 1.00 98.44 305 ASN A N 1
ATOM 2342 C CA . ASN A 1 305 ? -18.297 -9.954 20.074 1.00 98.44 305 ASN A CA 1
ATOM 2343 C C . ASN A 1 305 ? -18.119 -9.241 21.419 1.00 98.44 305 ASN A C 1
ATOM 2345 O O . ASN A 1 305 ? -17.194 -8.445 21.572 1.00 98.44 305 ASN A O 1
ATOM 2349 N N . LYS A 1 306 ? -19.004 -9.493 22.391 1.00 98.56 306 LYS A N 1
ATOM 2350 C CA . LYS A 1 306 ? -18.973 -8.802 23.677 1.00 98.56 306 LYS A CA 1
ATOM 2351 C C . LYS A 1 306 ? -17.677 -9.111 24.430 1.00 98.56 306 LYS A C 1
ATOM 2353 O O . LYS A 1 306 ? -17.471 -10.238 24.868 1.00 98.56 306 LYS A O 1
ATOM 2358 N N . VAL A 1 307 ? -16.846 -8.090 24.626 1.00 98.75 307 VAL A N 1
ATOM 2359 C CA . VAL A 1 307 ? -15.595 -8.159 25.395 1.00 98.75 307 VAL A CA 1
ATOM 2360 C C . VAL A 1 307 ? -15.540 -6.958 26.331 1.00 98.75 307 VAL A C 1
ATOM 2362 O O . VAL A 1 307 ? -15.744 -5.819 25.913 1.00 98.75 307 VAL A O 1
ATOM 2365 N N . SER A 1 308 ? -15.283 -7.203 27.617 1.00 98.69 308 SER A N 1
ATOM 2366 C CA . SER A 1 308 ? -15.149 -6.118 28.598 1.00 98.69 308 SER A CA 1
ATOM 2367 C C . SER A 1 308 ? -13.791 -5.415 28.491 1.00 98.69 308 SER A C 1
ATOM 2369 O O . SER A 1 308 ? -12.804 -6.012 28.061 1.00 98.69 308 SER A O 1
ATOM 2371 N N . ILE A 1 309 ? -13.709 -4.162 28.952 1.00 98.75 309 ILE A N 1
ATOM 2372 C CA . ILE A 1 309 ? -12.445 -3.407 28.994 1.00 98.75 309 ILE A CA 1
ATOM 2373 C C . ILE A 1 309 ? -11.370 -4.154 29.803 1.00 98.75 309 ILE A C 1
ATOM 2375 O O . ILE A 1 309 ? -10.243 -4.291 29.336 1.00 98.75 309 ILE A O 1
ATOM 2379 N N . ALA A 1 310 ? -11.728 -4.702 30.968 1.00 98.75 310 ALA A N 1
ATOM 2380 C CA . ALA A 1 310 ? -10.808 -5.457 31.821 1.00 98.75 310 ALA A CA 1
ATOM 2381 C C . ALA A 1 310 ? -10.297 -6.747 31.150 1.00 98.75 310 ALA A C 1
ATOM 2383 O O . ALA A 1 310 ? -9.123 -7.106 31.265 1.00 98.75 310 ALA A O 1
ATOM 2384 N N . GLU A 1 311 ? -11.165 -7.448 30.417 1.00 98.75 311 GLU A N 1
ATOM 2385 C CA . GLU A 1 311 ? -10.783 -8.642 29.661 1.00 98.75 311 GLU A CA 1
ATOM 2386 C C . GLU A 1 311 ? -9.826 -8.304 28.514 1.00 98.75 311 GLU A C 1
ATOM 2388 O O . GLU A 1 311 ? -8.783 -8.947 28.372 1.00 98.75 311 GLU A O 1
ATOM 2393 N N . ALA A 1 312 ? -10.123 -7.257 27.743 1.00 98.81 312 ALA A N 1
ATOM 2394 C CA . ALA A 1 312 ? -9.233 -6.798 26.686 1.00 98.81 312 ALA A CA 1
ATOM 2395 C C . ALA A 1 312 ? -7.894 -6.302 27.235 1.00 98.81 312 ALA A C 1
ATOM 2397 O O . ALA A 1 312 ? -6.861 -6.661 26.675 1.00 98.81 312 ALA A O 1
ATOM 2398 N N . ALA A 1 313 ? -7.869 -5.568 28.351 1.00 98.88 313 ALA A N 1
ATOM 2399 C CA . ALA A 1 313 ? -6.630 -5.150 29.012 1.00 98.88 313 ALA A CA 1
ATOM 2400 C C . ALA A 1 313 ? -5.761 -6.359 29.387 1.00 98.88 313 ALA A C 1
ATOM 2402 O O . ALA A 1 313 ? -4.567 -6.392 29.091 1.00 98.88 313 ALA A O 1
ATOM 2403 N N . LYS A 1 314 ? -6.370 -7.415 29.941 1.00 98.81 314 LYS A N 1
ATOM 2404 C CA . LYS A 1 314 ? -5.665 -8.658 30.278 1.00 98.81 314 LYS A CA 1
ATOM 2405 C C . LYS A 1 314 ? -5.047 -9.346 29.054 1.00 98.81 314 LYS A C 1
ATOM 2407 O O . LYS A 1 314 ? -3.929 -9.845 29.150 1.00 98.81 314 LYS A O 1
ATOM 2412 N N . ILE A 1 315 ? -5.766 -9.416 27.932 1.00 98.75 315 ILE A N 1
ATOM 2413 C CA . ILE A 1 315 ? -5.297 -10.101 26.713 1.00 98.75 315 ILE A CA 1
ATOM 2414 C C . ILE A 1 315 ? -4.240 -9.258 25.990 1.00 98.75 315 ILE A C 1
ATOM 2416 O O . ILE A 1 315 ? -3.160 -9.743 25.652 1.00 98.75 315 ILE A O 1
ATOM 2420 N N . THR A 1 316 ? -4.547 -7.982 25.775 1.00 98.88 316 THR A N 1
ATOM 2421 C CA . THR A 1 316 ? -3.714 -7.053 25.003 1.00 98.88 316 THR A CA 1
ATOM 2422 C C . THR A 1 316 ? -2.501 -6.555 25.779 1.00 98.88 316 THR A C 1
ATOM 2424 O O . THR A 1 316 ? -1.552 -6.089 25.163 1.00 98.88 316 THR A O 1
ATOM 2427 N N . GLY A 1 317 ? -2.503 -6.639 27.111 1.00 98.75 317 GLY A N 1
ATOM 2428 C CA . GLY A 1 317 ? -1.461 -6.058 27.960 1.00 98.75 317 GLY A CA 1
ATOM 2429 C C . GLY A 1 317 ? -1.525 -4.530 28.069 1.00 98.75 317 GLY A C 1
ATOM 2430 O O . GLY A 1 317 ? -0.645 -3.932 28.686 1.00 98.75 317 GLY A O 1
ATOM 2431 N N . LEU A 1 318 ? -2.546 -3.895 27.486 1.00 98.81 318 LEU A N 1
ATOM 2432 C CA . LEU A 1 318 ? -2.780 -2.456 27.579 1.00 98.81 318 LEU A CA 1
ATOM 2433 C C . LEU A 1 318 ? -3.422 -2.086 28.919 1.00 98.81 318 LEU A C 1
ATOM 2435 O O . LEU A 1 318 ? -4.052 -2.913 29.580 1.00 98.81 318 LEU A O 1
ATOM 2439 N N . SER A 1 319 ? -3.317 -0.812 29.298 1.00 98.81 319 SER A N 1
ATOM 2440 C CA . SER A 1 319 ? -4.092 -0.290 30.420 1.00 98.81 319 SER A CA 1
ATOM 2441 C C . SER A 1 319 ? -5.563 -0.113 30.025 1.00 98.81 319 SER A C 1
ATOM 2443 O O . SER A 1 319 ? -5.876 0.261 28.893 1.00 98.81 319 SER A O 1
ATOM 2445 N N . GLU A 1 320 ? -6.485 -0.326 30.968 1.00 98.81 320 GLU A N 1
ATOM 2446 C CA . GLU A 1 320 ? -7.912 -0.045 30.742 1.00 98.81 320 GLU A CA 1
ATOM 2447 C C . GLU A 1 320 ? -8.143 1.418 30.329 1.00 98.81 320 GLU A C 1
ATOM 2449 O O . GLU A 1 320 ? -8.977 1.703 29.471 1.00 98.81 320 GLU A O 1
ATOM 2454 N N . ALA A 1 321 ? -7.361 2.341 30.901 1.00 98.75 321 ALA A N 1
ATOM 2455 C CA . ALA A 1 321 ? -7.430 3.765 30.599 1.00 98.75 321 ALA A CA 1
ATOM 2456 C C . ALA A 1 321 ? -7.081 4.066 29.135 1.00 98.75 321 ALA A C 1
ATOM 2458 O O . ALA A 1 321 ? -7.781 4.856 28.505 1.00 98.75 321 ALA A O 1
ATOM 2459 N N . ASP A 1 322 ? -6.055 3.422 28.574 1.00 98.81 322 ASP A N 1
ATOM 2460 C CA . ASP A 1 322 ? -5.674 3.621 27.172 1.00 98.81 322 ASP A CA 1
ATOM 2461 C C . ASP A 1 322 ? -6.714 3.032 26.214 1.00 98.81 322 ASP A C 1
ATOM 2463 O O . ASP A 1 322 ? -7.041 3.656 25.204 1.00 98.81 322 ASP A O 1
ATOM 2467 N N . ILE A 1 323 ? -7.291 1.871 26.549 1.00 98.88 323 ILE A N 1
ATOM 2468 C CA . ILE A 1 323 ? -8.369 1.262 25.755 1.00 98.88 323 ILE A CA 1
ATOM 2469 C C . ILE A 1 323 ? -9.583 2.196 25.710 1.00 98.88 323 ILE A C 1
ATOM 2471 O O . ILE A 1 323 ? -10.113 2.448 24.626 1.00 98.88 323 ILE A O 1
ATOM 2475 N N . VAL A 1 324 ? -10.000 2.731 26.864 1.00 98.81 324 VAL A N 1
ATOM 2476 C CA . VAL A 1 324 ? -11.122 3.677 26.959 1.00 98.81 324 VAL A CA 1
ATOM 2477 C C . VAL A 1 324 ? -10.798 4.980 26.230 1.00 98.81 324 VAL A C 1
ATOM 2479 O O . VAL A 1 324 ? -11.601 5.442 25.427 1.00 98.81 324 VAL A O 1
ATOM 2482 N N . LYS A 1 325 ? -9.604 5.548 26.439 1.00 98.81 325 LYS A N 1
ATOM 2483 C CA . LYS A 1 325 ? -9.171 6.781 25.768 1.00 98.81 325 LYS A CA 1
ATOM 2484 C C . LYS A 1 325 ? -9.220 6.642 24.246 1.00 98.81 325 LYS A C 1
ATOM 2486 O O . LYS A 1 325 ? -9.670 7.566 23.573 1.00 98.81 325 LYS A O 1
ATOM 2491 N N . ALA A 1 326 ? -8.800 5.496 23.711 1.00 98.75 326 ALA A N 1
ATOM 2492 C CA . ALA A 1 326 ? -8.843 5.234 22.279 1.00 98.75 326 ALA A CA 1
ATOM 2493 C C . ALA A 1 326 ? -10.274 5.234 21.729 1.00 98.75 326 ALA A C 1
ATOM 2495 O O . ALA A 1 326 ? -10.552 5.976 20.793 1.00 98.75 326 ALA A O 1
ATOM 2496 N N . VAL A 1 327 ? -11.199 4.465 22.320 1.00 98.62 327 VAL A N 1
ATOM 2497 C CA . VAL A 1 327 ? -12.597 4.439 21.842 1.00 98.62 327 VAL A CA 1
ATOM 2498 C C . VAL A 1 327 ? -13.290 5.792 22.016 1.00 98.62 327 VAL A C 1
ATOM 2500 O O . VAL A 1 327 ? -14.065 6.185 21.149 1.00 98.62 327 VAL A O 1
ATOM 2503 N N . THR A 1 328 ? -12.960 6.550 23.065 1.00 98.62 328 THR A N 1
ATOM 2504 C CA . THR A 1 328 ? -13.412 7.939 23.225 1.00 98.62 328 THR A CA 1
ATOM 2505 C C . THR A 1 328 ? -12.949 8.813 22.062 1.00 98.62 328 THR A C 1
ATOM 2507 O O . THR A 1 328 ? -13.768 9.490 21.455 1.00 98.62 328 THR A O 1
ATOM 2510 N N . TRP A 1 329 ? -11.667 8.758 21.686 1.00 98.56 329 TRP A N 1
ATOM 2511 C CA . TRP A 1 329 ? -11.155 9.513 20.532 1.00 98.56 329 TRP A CA 1
ATOM 2512 C C . TRP A 1 329 ? -11.766 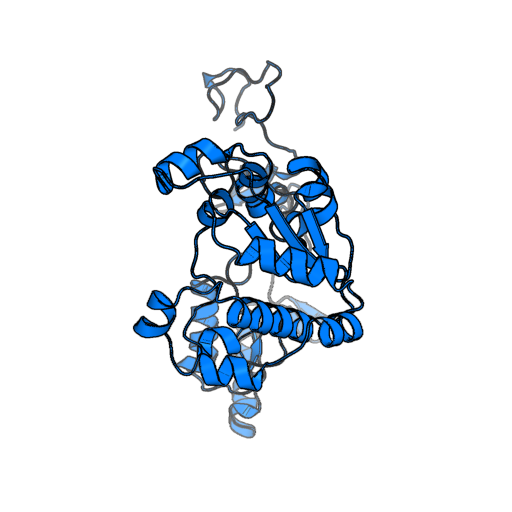9.087 19.193 1.00 98.56 329 TRP A C 1
ATOM 2514 O O . TRP A 1 329 ? -11.748 9.870 18.246 1.00 98.56 329 TRP A O 1
ATOM 2524 N N . ILE A 1 330 ? -12.259 7.853 19.094 1.00 98.25 330 ILE A N 1
ATOM 2525 C CA . ILE A 1 330 ? -12.817 7.297 17.858 1.00 98.25 330 ILE A CA 1
ATOM 2526 C C . ILE A 1 330 ? -14.296 7.655 17.694 1.00 98.25 330 ILE A C 1
ATOM 2528 O O . ILE A 1 330 ? -14.722 7.932 16.578 1.00 98.25 330 ILE A O 1
ATOM 2532 N N . ALA A 1 331 ? -15.079 7.589 18.772 1.00 97.69 331 ALA A N 1
ATOM 2533 C CA . ALA A 1 331 ? -16.532 7.483 18.661 1.00 97.69 331 ALA A CA 1
ATOM 2534 C C . ALA A 1 331 ? -17.324 8.485 19.514 1.00 97.69 331 ALA A C 1
ATOM 2536 O O . ALA A 1 331 ? -18.517 8.657 19.262 1.00 97.69 331 ALA A O 1
ATOM 2537 N N . GLU A 1 332 ? -16.717 9.130 20.519 1.00 97.31 332 GLU A N 1
ATOM 2538 C CA . GLU A 1 332 ? -17.448 10.106 21.333 1.00 97.31 332 GLU A CA 1
ATOM 2539 C C . GLU A 1 332 ? -17.911 11.285 20.453 1.00 97.31 332 GLU A C 1
ATOM 2541 O O . GLU A 1 332 ? -17.086 11.873 19.749 1.00 97.31 332 GLU A O 1
ATOM 2546 N N . PRO A 1 333 ? -19.213 11.634 20.460 1.00 93.75 333 PRO A N 1
ATOM 2547 C CA . PRO A 1 333 ? -19.713 12.778 19.706 1.00 93.75 333 PRO A CA 1
ATOM 2548 C C . PRO A 1 333 ? -19.028 14.088 20.114 1.00 93.75 333 PRO A C 1
ATOM 2550 O O . PRO A 1 333 ? -18.729 14.293 21.292 1.00 93.75 333 PRO A O 1
ATOM 2553 N N . LYS 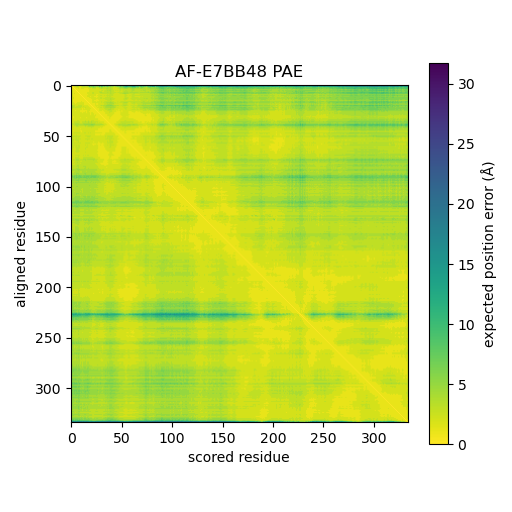A 1 334 ? -18.832 14.975 19.136 1.00 85.69 334 LYS A N 1
ATOM 2554 C CA . LYS A 1 334 ? -18.382 16.355 19.360 1.00 85.69 334 LYS A CA 1
ATOM 2555 C C . LYS A 1 334 ? -19.455 17.214 20.024 1.00 85.69 334 LYS A C 1
ATOM 2557 O O . LYS A 1 334 ? -20.657 16.981 19.761 1.00 85.69 334 LYS A O 1
#

Radius of gyration: 26.74 Å; Cα contacts (8 Å, |Δi|>4): 456; chains: 1; bounding box: 58×68×62 Å

Secondary structure (DSSP, 8-state):
----SSGGGSTT-S-TTSPP-TT-SS---GGGEEEEEETTEEEEEE----SS-TTTTT---TTGGGTTTTS-BTTTTB-TTS--S-EEEETTEEEE--HHHHHHHHHHHHHHHHHHH-GGG--EEE---SSTT-SHHHHHHHHIIIIII----SEEETTBSSS--TTHHHHHTT--S--S-TTHHHH-SEEEEES--HHHHSHHHIIIIIHHHHTTTTHHHHHHHHTTS-----EEEEE-SS--HHHHHHHHHH-GGGEEEE-PPTT-HHHHHHHHHHHHHHHT-S-HHHHHHH-S-HHHHHHHT---HHHHHHHH---HHHHHHHHHHHH---

Nearest PDB structures (foldseek):
  4aay-assembly1_E  TM=9.995E-01  e=4.592E-44  Pseudorhizobium banfieldiae
  8ch9-assembly1_G  TM=9.645E-01  e=9.262E-33  Alcaligenes faecalis
  1g8j-assembly1_A  TM=9.619E-01  e=7.356E-33  Alcaligenes faecalis
  8cgs-assembly2_G-2  TM=9.640E-01  e=3.104E-32  Alcaligenes faecalis
  1g8k-assembly1_A  TM=9.630E-01  e=4.645E-32  Alcaligenes faecalis

InterPro domains:
  IPR006656 Molybdopterin oxidoreductase [PF00384] (82-289)
  IPR014066 Arsenite oxidase subunit AioA/Iodate reductase subunit IdrA, large subunit [TIGR02693] (2-334)
  IPR041632 Arsenite oxidase subunit AioA/Iodate reductase subunit IdrA, 3Fe-4S cluster [PF18465] (2-78)

Foldseek 3Di:
DDFDQALVGDPLSDRNVDDDDPLDPPDADPLQWDWDDDPNDTDIGGQFDDLPDLLFNRDDDPVRSNVNQCDDDPPVRGPPVDDDADWDDDPNGTDGDHPVVNVVVVVVVQVVQCVVPNLQSDAEEAAPDDDPRYHDVRNCVVCCVPVVVHNHQRYDYPVGRHDDDPCCPCVVQVHDPPNDDLQVLLQDQEAEAEPDQCCVPVNSSCVSRNLCLLQVVSVVVNCVVVPPDDHDRHAYEYEALDDHVSQVVSCVRNNPVRYQYQNWDPPLVLLLVLQLLLVCVVVVLDDPVCCVPPHPDSVVSNVVSHHHLVRSCVRGVGDSVSSVVVSCSVRPDD

Solvent-accessible surface area (backbone atoms only — not comparable to full-atom values): 19215 Å² total; per-residue (Å²): 140,80,71,52,47,51,30,92,40,38,99,72,60,49,62,63,83,52,89,76,65,86,91,51,85,83,64,76,59,75,39,12,38,37,48,34,79,53,97,91,36,85,40,82,46,74,48,72,60,53,59,86,41,88,69,36,57,38,57,56,51,87,70,61,38,27,50,30,43,68,34,62,16,83,89,73,64,23,55,76,84,59,86,86,60,48,68,45,84,52,99,93,41,77,37,78,52,52,65,67,62,52,50,51,52,51,51,53,54,53,50,50,44,33,73,76,56,36,55,72,62,45,76,46,78,40,62,84,51,62,63,90,88,30,25,73,69,49,39,47,53,55,44,40,50,42,57,61,80,38,78,53,70,48,35,23,35,72,91,41,94,42,82,72,70,97,54,54,70,46,47,76,72,70,42,63,93,84,77,76,60,67,63,52,50,28,54,41,59,51,47,78,42,69,80,64,52,38,51,80,77,40,36,47,54,34,61,63,20,37,44,36,10,28,58,34,73,25,46,69,58,36,40,67,74,55,54,87,55,92,81,67,61,19,31,38,40,35,43,36,62,62,93,48,69,35,57,54,48,46,30,69,52,37,33,58,93,36,42,45,76,43,61,31,42,86,91,30,62,67,46,49,51,26,18,40,51,31,50,31,59,76,70,59,40,60,66,62,67,56,47,72,74,76,57,78,66,61,70,58,51,47,65,76,42,60,38,50,55,68,58,24,18,68,67,19,68,44,56,53,65,57,56,50,52,49,39,45,63,71,39,57,80,131